Protein AF-A0A7W1JXY7-F1 (afdb_monomer_lite)

Foldseek 3Di:
DLLVQCVVPLALQSSCVVVVVVVDNDHSVNSVVVQVPDPVHDNPPPPCLVWDWDPDQQAADDPVVLVVLVVVLVVCVVVPDDPVRSVVSSVLSNLSRFDKTKTFSDPDCLCPPSQLVSLLSNLCSVVLVCVLPPPPDPDVLNSSCRSCVSVPWDKAAADPPDLAARIWTQDPNDTFGEHEEEADPVDADPWKDKFPFQHFDDFPCQALVSVLVLLVRSLVSLVRGPWYKYWYWDWAADPVGRVAIWIKIWIWTAPSVVVSVQSNPDDRVQQHVLPPDVVSVVVDQKTKGFRADPVRHGQWIWIQGNVVGGIIIIGHGRVNIRTRMMMIGHHDDPVNVVVSNVVVVVVPPPDPVVPPPDDDDDDPHDDDPDD

pLDDT: mean 76.35, std 17.36, range [25.92, 96.75]

Sequence (371 aa):
MAVHLYRASHSPDYVAEQLSLRSFEVSADQITRYLEQRSDVLIRPAPEVKPYAHADIAPNLTDQRLQRIDQECDAKRSDGDSAEEIADWRTDELTRYSRTEHLCYRDEPLFNSRETVAALIRRIKKWHRSVGRPVAGEGFEDLLAGTWRDIGIKVLLAPRNYDGADAHVELQNQWVAMSIKTEARTNPSEKTIQLSSLAPHHRELNGPWDCVIATQEAVVHLARYERMIYLRSTEERFPEDPEVVAHRYSLLELPKTNMMKRMSCLRLEDFAPYFEDEQEAARRNSFTVPVIDEHGHRLFNLTVTRRPQRVSITAIDIRYCDLISSIWTEPIDEAERARREDVMNGEYSTAALARLDLGEDGFTRYKKPTA

Radius of gyration: 24.5 Å; chains: 1; bounding box: 60×63×70 Å

Secondary structure (DSSP, 8-state):
-HHHHHHHH--HHHHHHHHHTTT----HHHHHHHHHT-TT----------PBPPTT-SPPP-HHHHHHHHHHHHHHHHHT--HHHHHHHHHHHHHHTS-EEEEE-S--HHHHSHHHHHHHHHHHHHHHHHTTS-STT--HHHHHHHHHHHTT--EEEPPTT-SS-SEEEEETTEEEEEEEEE--TTS--SSEEEEEEEEE------SHHHHHHHHHHHHHHHHT-SEEEEEEEEEEE-SS-TTSEEEEEEEEE--HHHHHHHHHT--HHHHGGGGSSHHHHHH-SEEEEEEE-TTS-EEEEEEEETTTTEEEEEEEEGGGSEEEEEEEEPPPPHHHHHHHHHHHHHHTTTTGGG-----S-S---------

Structure (mmCIF, N/CA/C/O backbone):
data_AF-A0A7W1JXY7-F1
#
_entry.id   AF-A0A7W1JXY7-F1
#
loop_
_atom_site.group_PDB
_atom_site.id
_atom_site.type_symbol
_atom_site.label_atom_id
_atom_site.label_alt_id
_atom_site.label_comp_id
_atom_site.label_asym_id
_atom_site.label_entity_id
_atom_site.label_seq_id
_atom_site.pdbx_PDB_ins_code
_atom_site.Cartn_x
_atom_site.Cartn_y
_atom_site.Cartn_z
_atom_site.occupancy
_atom_site.B_iso_or_equiv
_atom_site.auth_seq_id
_atom_site.auth_comp_id
_atom_site.auth_asym_id
_atom_site.auth_atom_id
_atom_site.pdbx_PDB_model_num
ATOM 1 N N . MET A 1 1 ? 4.877 -19.715 29.386 1.00 81.00 1 MET A N 1
ATOM 2 C CA . MET A 1 1 ? 4.723 -18.314 28.934 1.00 81.00 1 MET A CA 1
ATOM 3 C C . MET A 1 1 ? 5.025 -18.176 27.445 1.00 81.00 1 MET A C 1
ATOM 5 O O . MET A 1 1 ? 4.081 -17.945 26.709 1.00 81.00 1 MET A O 1
ATOM 9 N N . ALA A 1 2 ? 6.259 -18.431 26.986 1.00 80.88 2 ALA A N 1
ATOM 10 C CA . ALA A 1 2 ? 6.632 -18.361 25.563 1.00 80.88 2 ALA A CA 1
ATOM 11 C C . ALA A 1 2 ? 5.700 -19.161 24.626 1.00 80.88 2 ALA A C 1
ATOM 13 O O . ALA A 1 2 ? 5.200 -18.616 23.654 1.00 80.88 2 ALA A O 1
ATOM 14 N N . VAL A 1 3 ? 5.365 -20.410 24.980 1.00 81.00 3 VAL A N 1
ATOM 15 C CA . VAL A 1 3 ? 4.405 -21.251 24.227 1.00 81.00 3 VAL A CA 1
ATOM 16 C C . VAL A 1 3 ? 3.026 -20.607 24.084 1.00 81.00 3 VAL A C 1
ATOM 18 O O . VAL A 1 3 ? 2.408 -20.682 23.029 1.00 81.00 3 VAL A O 1
ATOM 21 N N . HIS A 1 4 ? 2.523 -20.001 25.158 1.00 78.06 4 HIS A N 1
ATOM 22 C CA . HIS A 1 4 ? 1.195 -19.397 25.169 1.00 78.06 4 HIS A CA 1
ATOM 23 C C . HIS A 1 4 ? 1.164 -18.138 24.297 1.00 78.06 4 HIS A C 1
ATOM 25 O O . HIS A 1 4 ? 0.268 -17.998 23.473 1.00 78.06 4 HIS A O 1
ATOM 31 N N . LEU A 1 5 ? 2.190 -17.289 24.423 1.00 71.50 5 LEU A N 1
ATOM 32 C CA . LEU A 1 5 ? 2.375 -16.108 23.580 1.00 71.50 5 LEU A CA 1
ATOM 33 C C . LEU A 1 5 ? 2.516 -16.500 22.103 1.00 71.50 5 LEU A C 1
ATOM 35 O O . LEU A 1 5 ? 1.861 -15.914 21.250 1.00 71.50 5 LEU A O 1
ATOM 39 N N . TYR A 1 6 ? 3.290 -17.548 21.812 1.00 77.38 6 TYR A N 1
ATOM 40 C CA . TYR A 1 6 ? 3.496 -18.029 20.449 1.00 77.38 6 TYR A CA 1
ATOM 41 C C . TYR A 1 6 ? 2.226 -18.626 19.832 1.00 77.38 6 TYR A C 1
ATOM 43 O O . TYR A 1 6 ? 1.931 -18.357 18.676 1.00 77.38 6 TYR A O 1
ATOM 51 N N . ARG A 1 7 ? 1.427 -19.398 20.583 1.00 68.12 7 ARG A N 1
ATOM 52 C CA . ARG A 1 7 ? 0.146 -19.932 20.078 1.00 68.12 7 ARG A CA 1
ATOM 53 C C . ARG A 1 7 ? -0.860 -18.832 19.719 1.00 68.12 7 ARG A C 1
ATOM 55 O O . ARG A 1 7 ? -1.748 -19.083 18.912 1.00 68.12 7 ARG A O 1
ATOM 62 N N . ALA A 1 8 ? -0.736 -17.649 20.319 1.00 58.69 8 ALA A N 1
ATOM 63 C CA . ALA A 1 8 ? -1.581 -16.504 20.010 1.00 58.69 8 ALA A CA 1
ATOM 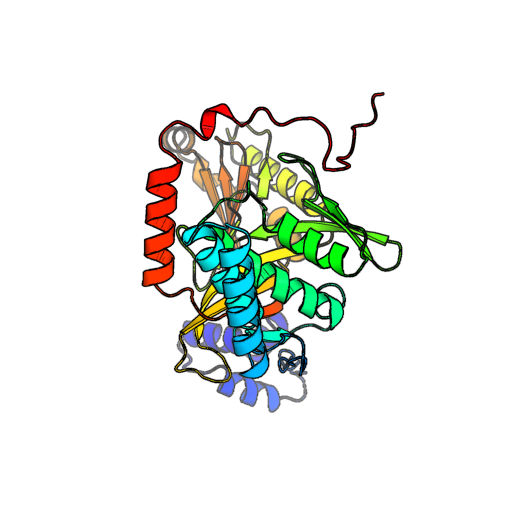64 C C . ALA A 1 8 ? -1.034 -15.682 18.830 1.00 58.69 8 ALA A C 1
ATOM 66 O O . ALA A 1 8 ? -1.776 -15.390 17.894 1.00 58.69 8 ALA A O 1
ATOM 67 N N . SER A 1 9 ? 0.263 -15.356 18.830 1.00 62.53 9 SER A N 1
ATOM 68 C CA . SER A 1 9 ? 0.865 -14.448 17.841 1.00 62.53 9 SER A CA 1
ATOM 69 C C . SER A 1 9 ? 1.452 -15.132 16.608 1.00 62.53 9 SER A C 1
ATOM 71 O O . SER A 1 9 ? 1.619 -14.491 15.578 1.00 62.53 9 SER A O 1
ATOM 73 N N . HIS A 1 10 ? 1.804 -16.414 16.713 1.00 65.94 10 HIS A N 1
ATOM 74 C CA . HIS A 1 10 ? 2.563 -17.176 15.717 1.00 65.94 10 HIS A CA 1
ATOM 75 C C . HIS A 1 10 ? 3.910 -16.532 15.317 1.00 65.94 10 HIS A C 1
ATOM 77 O O . HIS A 1 10 ? 4.449 -16.841 14.259 1.00 65.94 10 HIS A O 1
ATOM 83 N N . SER A 1 11 ? 4.481 -15.663 16.162 1.00 70.81 11 SER A N 1
ATOM 84 C CA . SER A 1 11 ? 5.708 -14.904 15.872 1.00 70.81 11 SER A CA 1
ATOM 85 C C . SER A 1 11 ? 6.734 -15.036 17.007 1.00 70.81 11 SER A C 1
ATOM 87 O O . SER A 1 11 ? 6.463 -14.572 18.121 1.00 70.81 11 SER A O 1
ATOM 89 N N . PRO A 1 12 ? 7.914 -15.643 16.761 1.00 80.12 12 PRO A N 1
ATOM 90 C CA . PRO A 1 12 ? 8.997 -15.717 17.743 1.00 80.12 12 PRO A CA 1
ATOM 91 C C . PRO A 1 12 ? 9.552 -14.343 18.135 1.00 80.12 12 PRO A C 1
ATOM 93 O O . PRO A 1 12 ? 9.851 -14.142 19.310 1.00 80.12 12 PRO A O 1
ATOM 96 N N . ASP A 1 13 ? 9.618 -13.388 17.198 1.00 76.00 13 ASP A N 1
ATOM 97 C CA . ASP A 1 13 ? 10.039 -12.003 17.463 1.00 76.00 13 ASP A CA 1
ATOM 98 C C . ASP A 1 13 ? 9.132 -11.324 18.476 1.00 76.00 13 ASP A C 1
ATOM 100 O O . ASP A 1 13 ? 9.593 -10.756 19.463 1.00 76.00 13 ASP A O 1
ATOM 104 N N . TYR A 1 14 ? 7.823 -11.453 18.272 1.00 74.19 14 TYR A N 1
ATOM 105 C CA . TYR A 1 14 ? 6.842 -10.934 19.208 1.00 74.19 14 TYR A CA 1
ATOM 106 C C . TYR A 1 14 ? 6.998 -11.582 20.587 1.00 74.19 14 TYR A C 1
ATOM 108 O O . TYR A 1 14 ? 6.952 -10.899 21.607 1.00 74.19 14 TYR A O 1
ATOM 116 N N . VAL A 1 15 ? 7.208 -12.900 20.652 1.00 81.88 15 VAL A N 1
ATOM 117 C CA . VAL A 1 15 ? 7.409 -13.578 21.939 1.00 81.88 15 VAL A CA 1
ATOM 118 C C . VAL A 1 15 ? 8.694 -13.109 22.623 1.00 81.88 15 VAL A C 1
ATOM 120 O O . VAL A 1 15 ? 8.676 -12.901 23.835 1.00 81.88 15 VAL A O 1
ATOM 123 N N . ALA A 1 16 ? 9.781 -12.913 21.878 1.00 85.25 16 ALA A N 1
ATOM 124 C CA . ALA A 1 16 ? 11.031 -12.374 22.403 1.00 85.25 16 ALA A CA 1
ATOM 125 C C . ALA A 1 16 ? 10.837 -10.957 22.962 1.00 85.25 16 ALA A C 1
ATOM 127 O O . ALA A 1 16 ? 11.182 -10.704 24.115 1.00 85.25 16 ALA A O 1
ATOM 128 N N . GLU A 1 17 ? 10.173 -10.080 22.204 1.00 80.44 17 GLU A N 1
ATOM 129 C CA . GLU A 1 17 ? 9.808 -8.720 22.619 1.00 80.44 17 GLU A CA 1
ATOM 130 C C . GLU A 1 17 ? 8.975 -8.737 23.916 1.00 80.44 17 GLU A C 1
ATOM 132 O O . GLU A 1 17 ? 9.300 -8.047 24.884 1.00 80.44 17 GLU A O 1
ATOM 137 N N . GLN A 1 18 ? 7.963 -9.609 24.001 1.00 79.56 18 GLN A N 1
ATOM 138 C CA . GLN A 1 18 ? 7.114 -9.751 25.191 1.00 79.56 18 GLN A CA 1
ATOM 139 C C . GLN A 1 18 ? 7.844 -10.270 26.429 1.00 79.56 18 GLN A C 1
ATOM 141 O O . GLN A 1 18 ? 7.486 -9.934 27.562 1.00 79.56 18 GLN A O 1
ATOM 146 N N . LEU A 1 19 ? 8.852 -11.111 26.236 1.00 87.12 19 LEU A N 1
ATOM 147 C CA . LEU A 1 19 ? 9.664 -11.632 27.325 1.00 87.12 19 LEU A CA 1
ATOM 148 C C . LEU A 1 19 ? 10.711 -10.601 27.767 1.00 87.12 19 LEU A C 1
ATOM 150 O O . LEU A 1 19 ? 10.897 -10.419 28.970 1.00 87.12 19 LEU A O 1
ATOM 154 N N . SER A 1 20 ? 11.287 -9.843 26.832 1.00 85.88 20 SER A N 1
ATOM 155 C CA . SER A 1 20 ? 12.189 -8.720 27.129 1.00 85.88 20 SER A CA 1
ATOM 156 C C . SER A 1 20 ? 11.512 -7.613 27.933 1.00 85.88 20 SER A C 1
ATOM 158 O O . SER A 1 20 ? 12.090 -7.129 28.905 1.00 85.88 20 SER A O 1
ATOM 160 N N . LEU A 1 21 ? 10.244 -7.294 27.644 1.00 82.19 21 LEU A N 1
ATOM 161 C CA . LEU A 1 21 ? 9.437 -6.371 28.461 1.00 82.19 21 LEU A CA 1
ATOM 162 C C . LEU A 1 21 ? 9.231 -6.847 29.911 1.00 82.19 21 LEU A C 1
ATOM 164 O O . LEU A 1 21 ? 8.853 -6.063 30.778 1.00 82.19 21 LEU A O 1
ATOM 168 N N . ARG A 1 22 ? 9.483 -8.130 30.186 1.00 85.81 22 ARG A N 1
ATOM 169 C CA . ARG A 1 22 ? 9.412 -8.752 31.515 1.00 85.81 22 ARG A CA 1
ATOM 170 C C . ARG A 1 22 ? 10.797 -9.079 32.078 1.00 85.81 22 ARG A C 1
ATOM 172 O O . ARG A 1 22 ? 10.914 -9.965 32.921 1.00 85.81 22 ARG A O 1
ATOM 179 N N . SER A 1 23 ? 11.828 -8.380 31.598 1.00 90.31 23 SER A N 1
ATOM 180 C CA . SER A 1 23 ? 13.228 -8.527 32.015 1.00 90.31 23 SER A CA 1
ATOM 181 C C . SER A 1 23 ? 13.850 -9.895 31.705 1.00 90.31 23 SER A C 1
ATOM 183 O O . SER A 1 23 ? 14.833 -10.279 32.335 1.00 90.31 23 SER A O 1
ATOM 185 N N . PHE A 1 24 ? 13.310 -10.631 30.729 1.00 86.25 24 PHE A N 1
ATOM 186 C CA . PHE A 1 24 ? 13.981 -11.803 30.169 1.00 86.25 24 PHE A CA 1
ATOM 187 C C . PHE A 1 24 ? 14.777 -11.391 28.928 1.00 86.25 24 PHE A C 1
ATOM 189 O O . PHE A 1 24 ? 14.192 -11.057 27.901 1.00 86.25 24 PHE A O 1
ATOM 196 N N . GLU A 1 25 ? 16.104 -11.457 28.996 1.00 88.38 25 GLU A N 1
ATOM 197 C CA . GLU A 1 25 ? 16.966 -11.275 27.823 1.00 88.38 25 GLU A CA 1
ATOM 198 C C . GLU A 1 25 ? 16.917 -12.527 26.945 1.00 88.38 25 GLU A C 1
ATOM 200 O O . GLU A 1 25 ? 17.661 -13.489 27.144 1.00 88.38 25 GLU A O 1
ATOM 205 N N . VAL A 1 26 ? 15.979 -12.536 26.001 1.00 87.12 26 VAL A N 1
ATOM 206 C CA . VAL A 1 26 ? 15.784 -13.637 25.059 1.00 87.12 26 VAL A CA 1
ATOM 207 C C . VAL A 1 26 ? 15.575 -13.095 23.652 1.00 87.12 26 VAL A C 1
ATOM 209 O O . VAL A 1 26 ? 14.759 -12.203 23.442 1.00 87.12 26 VAL A O 1
ATOM 212 N N . SER A 1 27 ? 16.310 -13.631 22.682 1.00 87.19 27 SER A N 1
ATOM 213 C CA . SER A 1 27 ? 16.156 -13.303 21.263 1.00 87.19 27 SER A CA 1
ATOM 214 C C . SER A 1 27 ? 15.085 -14.164 20.590 1.00 87.19 27 SER A C 1
ATOM 216 O O . SER A 1 27 ? 14.733 -15.239 21.084 1.00 87.19 27 SER A O 1
ATOM 218 N N . ALA A 1 28 ? 14.600 -13.728 19.424 1.00 73.81 28 ALA A N 1
ATOM 219 C CA . ALA A 1 28 ? 13.675 -14.506 18.598 1.00 73.81 28 ALA A CA 1
ATOM 220 C C . ALA A 1 28 ? 14.222 -15.914 18.301 1.00 73.81 28 ALA A C 1
ATOM 222 O O . ALA A 1 28 ? 13.508 -16.896 18.480 1.00 73.81 28 ALA A O 1
ATOM 223 N N . ASP A 1 29 ? 15.517 -16.028 17.987 1.00 77.56 29 ASP A N 1
ATOM 224 C CA . ASP A 1 29 ? 16.209 -17.307 1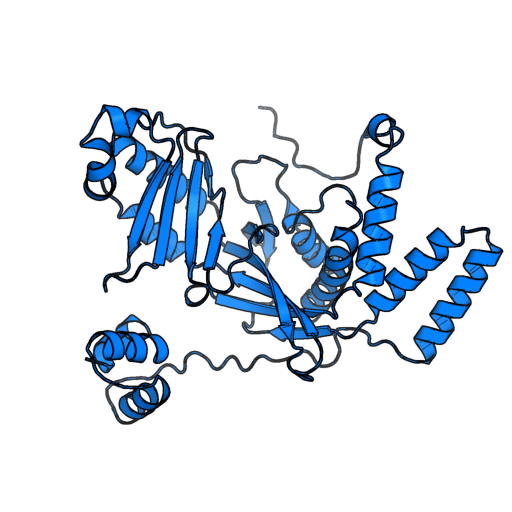7.786 1.00 77.56 29 ASP A CA 1
ATOM 225 C C . ASP A 1 29 ? 16.158 -18.219 19.015 1.00 77.56 29 ASP A C 1
ATOM 227 O O . ASP A 1 29 ? 15.954 -19.428 18.895 1.00 77.56 29 ASP A O 1
ATOM 231 N N . GLN A 1 30 ? 16.354 -17.661 20.213 1.00 87.56 30 GLN A N 1
ATOM 232 C CA . GLN A 1 30 ? 16.283 -18.433 21.454 1.00 87.56 30 GLN A CA 1
ATOM 233 C C . GLN A 1 30 ? 14.858 -18.926 21.719 1.00 87.56 30 GLN A C 1
ATOM 235 O O . GLN A 1 30 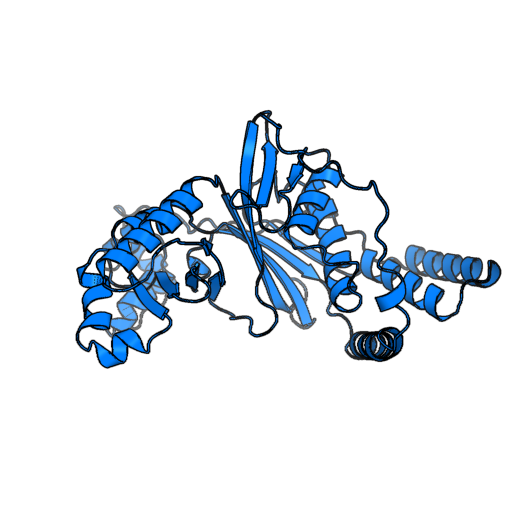? 14.680 -20.046 22.201 1.00 87.56 30 GLN A O 1
ATOM 240 N N . ILE A 1 31 ? 13.845 -18.134 21.358 1.00 88.12 31 ILE A N 1
ATOM 241 C CA . ILE A 1 31 ? 12.445 -18.549 21.434 1.00 88.12 31 ILE A CA 1
ATOM 242 C C . ILE A 1 31 ? 12.123 -19.631 20.413 1.00 88.12 31 ILE A C 1
ATOM 244 O O . ILE A 1 31 ? 11.514 -20.630 20.789 1.00 88.12 31 ILE A O 1
ATOM 248 N N . THR A 1 32 ? 12.557 -19.480 19.165 1.00 76.62 32 THR A N 1
ATOM 249 C CA . THR A 1 32 ? 12.382 -20.495 18.122 1.00 76.62 32 THR A CA 1
ATOM 250 C C . THR A 1 32 ? 12.964 -21.830 18.580 1.00 76.62 32 THR A C 1
ATOM 252 O O . THR A 1 32 ? 12.218 -22.799 18.697 1.00 76.62 32 THR A O 1
ATOM 255 N N . ARG A 1 33 ? 14.237 -21.862 19.004 1.00 81.69 33 ARG A N 1
ATOM 256 C CA . ARG A 1 33 ? 14.879 -23.088 19.520 1.00 81.69 33 ARG A CA 1
ATOM 257 C C . ARG A 1 33 ? 14.148 -23.679 20.728 1.00 81.69 33 ARG A C 1
ATOM 259 O O . ARG A 1 33 ? 14.026 -24.895 20.842 1.00 81.69 33 ARG A O 1
ATOM 266 N N . TYR A 1 34 ? 13.662 -22.836 21.642 1.00 88.25 34 TYR A N 1
ATOM 267 C CA . TYR A 1 34 ? 12.895 -23.286 22.808 1.00 88.25 34 TYR A CA 1
ATOM 268 C C . TYR A 1 34 ? 11.560 -23.936 22.413 1.00 88.25 34 TYR A C 1
ATOM 270 O O . TYR A 1 34 ? 11.158 -24.944 22.995 1.00 88.25 34 TYR A O 1
ATOM 278 N N . LEU A 1 35 ? 10.861 -23.363 21.435 1.00 82.88 35 LEU A N 1
ATOM 279 C CA . LEU A 1 35 ? 9.592 -23.886 20.943 1.00 82.88 35 LEU A CA 1
ATOM 280 C C . LEU A 1 35 ? 9.794 -25.171 20.116 1.00 82.88 35 LEU A C 1
ATOM 282 O O . LEU A 1 35 ? 8.949 -26.057 20.191 1.00 82.88 35 LEU A O 1
ATOM 286 N N . GLU A 1 36 ? 10.913 -25.309 19.389 1.00 77.56 36 GLU A N 1
ATOM 287 C CA . GLU A 1 36 ? 11.230 -26.479 18.545 1.00 77.56 36 GLU A CA 1
ATOM 288 C C . GLU A 1 36 ? 11.443 -27.741 19.384 1.00 77.56 36 GLU A C 1
ATOM 290 O O . GLU A 1 36 ? 11.151 -28.854 18.954 1.00 77.56 36 GLU A O 1
ATOM 295 N N . GLN A 1 37 ? 11.913 -27.568 20.619 1.00 84.19 37 GLN A N 1
ATOM 296 C CA . GLN A 1 37 ? 12.132 -28.652 21.575 1.00 84.19 37 GLN A CA 1
ATOM 297 C C . GLN A 1 37 ? 10.831 -29.175 22.209 1.00 84.19 37 GLN A C 1
ATOM 299 O O . GLN A 1 37 ? 10.874 -30.109 23.015 1.00 84.19 37 GLN A O 1
ATOM 304 N N . ARG A 1 38 ? 9.668 -28.592 21.889 1.00 80.06 38 ARG A N 1
ATOM 305 C CA . ARG A 1 38 ? 8.383 -28.963 22.490 1.00 80.06 38 ARG A CA 1
ATOM 306 C C . ARG A 1 38 ? 7.489 -29.752 21.544 1.00 80.06 38 ARG A C 1
ATOM 308 O O . ARG A 1 38 ? 7.047 -29.258 20.517 1.00 80.06 38 ARG A O 1
ATOM 315 N N . SER A 1 39 ? 7.107 -30.951 21.975 1.00 67.75 39 SER A N 1
ATOM 316 C CA . SER A 1 39 ? 6.237 -31.858 21.214 1.00 67.75 39 SER A CA 1
ATOM 317 C C . SER A 1 39 ? 4.773 -31.415 21.108 1.00 67.75 39 SER A C 1
ATOM 319 O O . SER A 1 39 ? 4.045 -31.914 20.257 1.00 67.75 39 SER A O 1
ATOM 321 N N . ASP A 1 40 ? 4.315 -30.493 21.957 1.00 65.94 40 ASP A N 1
ATOM 322 C CA . ASP A 1 40 ? 2.933 -30.000 21.985 1.00 65.94 40 ASP A CA 1
ATOM 323 C C . ASP A 1 40 ? 2.753 -28.654 21.263 1.00 65.94 40 ASP A C 1
ATOM 325 O O . ASP A 1 40 ? 1.663 -28.076 21.280 1.00 65.94 40 ASP A O 1
ATOM 329 N N . VAL A 1 41 ? 3.808 -28.113 20.657 1.00 58.94 41 VAL A N 1
ATOM 330 C CA . VAL A 1 41 ? 3.754 -26.864 19.900 1.00 58.94 41 VAL A CA 1
ATOM 331 C C . VAL A 1 41 ? 4.119 -27.171 18.465 1.00 58.94 41 VAL A C 1
ATOM 333 O O . VAL A 1 41 ? 5.271 -27.436 18.150 1.00 58.94 41 VAL A O 1
ATOM 336 N N . LEU A 1 42 ? 3.131 -27.098 17.575 1.00 57.38 42 LEU A N 1
ATOM 337 C CA . LEU A 1 42 ? 3.430 -27.035 16.156 1.00 57.38 42 LEU A CA 1
ATOM 338 C C . LEU A 1 42 ? 3.954 -25.623 15.887 1.00 57.38 42 LEU A C 1
ATOM 340 O O . LEU A 1 42 ? 3.161 -24.682 15.795 1.00 57.38 42 LEU A O 1
ATOM 344 N N . ILE A 1 43 ? 5.277 -25.461 15.810 1.00 51.41 43 ILE A N 1
ATOM 345 C CA . ILE A 1 43 ? 5.830 -24.255 15.205 1.00 51.41 43 ILE A CA 1
ATOM 346 C C . ILE A 1 43 ? 5.349 -24.274 13.771 1.00 51.41 43 ILE A C 1
ATOM 348 O O . ILE A 1 43 ? 5.772 -25.101 12.965 1.00 51.41 43 ILE A O 1
ATOM 352 N N . ARG A 1 44 ? 4.419 -23.374 13.466 1.00 46.44 44 ARG A N 1
ATOM 353 C CA . ARG A 1 44 ? 4.240 -22.984 12.083 1.00 46.44 44 ARG A CA 1
ATOM 354 C C . ARG A 1 44 ? 5.498 -22.184 11.805 1.00 46.44 44 ARG A C 1
ATOM 356 O O . ARG A 1 44 ? 5.644 -21.140 12.449 1.00 46.44 44 ARG A O 1
ATOM 363 N N . PRO A 1 45 ? 6.435 -22.645 10.957 1.00 43.00 45 PRO A N 1
ATOM 364 C CA . PRO A 1 45 ? 7.409 -21.699 10.447 1.00 43.00 45 PRO A CA 1
ATOM 365 C C . PRO A 1 45 ? 6.577 -20.489 10.021 1.00 43.00 45 PRO A C 1
ATOM 367 O O . PRO A 1 45 ? 5.574 -20.674 9.318 1.00 43.00 45 PRO A O 1
ATOM 370 N N . ALA A 1 46 ? 6.895 -19.291 10.543 1.00 43.41 46 ALA A N 1
ATOM 371 C CA . ALA A 1 46 ? 6.495 -18.075 9.841 1.00 43.41 46 ALA A CA 1
ATOM 372 C C . ALA A 1 46 ? 6.873 -18.409 8.411 1.00 43.41 46 ALA A C 1
ATOM 374 O O . ALA A 1 46 ? 8.041 -18.784 8.252 1.00 43.41 46 ALA A O 1
ATOM 375 N N . PRO A 1 47 ? 5.897 -18.557 7.490 1.00 38.25 47 PRO A N 1
ATOM 376 C CA . PRO A 1 47 ? 6.162 -19.254 6.253 1.00 38.25 47 PRO A CA 1
ATOM 377 C C . PRO A 1 47 ? 7.421 -18.603 5.726 1.00 38.25 47 PRO A C 1
ATOM 379 O O . PRO A 1 47 ? 7.444 -17.382 5.556 1.00 38.25 47 PRO A O 1
ATOM 382 N N . GLU A 1 48 ? 8.504 -19.384 5.631 1.00 40.53 48 GLU A N 1
ATOM 383 C CA . GLU A 1 48 ? 9.672 -18.957 4.892 1.00 40.53 48 GLU A CA 1
ATOM 384 C C . GLU A 1 48 ? 9.119 -18.917 3.480 1.00 40.53 48 GLU A C 1
ATOM 386 O O . GLU A 1 48 ? 9.264 -19.856 2.697 1.00 40.53 48 GLU A O 1
ATOM 391 N N . VAL A 1 49 ? 8.395 -17.849 3.154 1.00 46.09 49 VAL A N 1
ATOM 392 C CA . VAL A 1 49 ? 8.236 -17.479 1.781 1.00 46.09 49 VAL A CA 1
ATOM 393 C C . VAL A 1 49 ? 9.594 -16.922 1.469 1.00 46.09 49 VAL A C 1
ATOM 395 O O . VAL A 1 49 ? 9.846 -15.727 1.596 1.00 46.09 49 VAL A O 1
ATOM 398 N N . LYS A 1 50 ? 10.512 -17.852 1.190 1.00 50.09 50 LYS A N 1
ATOM 399 C CA . LYS A 1 50 ? 11.755 -17.530 0.531 1.00 50.09 50 LYS A CA 1
ATOM 400 C C . LYS A 1 50 ? 11.294 -16.786 -0.699 1.00 50.09 50 LYS A C 1
ATOM 402 O O . LYS A 1 50 ? 10.586 -17.392 -1.515 1.00 50.09 50 LYS A O 1
ATOM 407 N N . PRO A 1 51 ? 11.559 -15.477 -0.763 1.00 58.97 51 PRO A N 1
ATOM 408 C CA . PRO A 1 51 ? 11.096 -14.733 -1.893 1.00 58.97 51 PRO A CA 1
ATOM 409 C C . PRO A 1 51 ? 11.685 -15.400 -3.123 1.00 58.97 51 PRO A C 1
ATOM 411 O O . PRO A 1 51 ? 12.879 -15.698 -3.158 1.00 58.97 51 PRO A O 1
ATOM 414 N N . TYR A 1 52 ? 10.840 -15.704 -4.094 1.00 62.03 52 TYR A N 1
ATOM 415 C CA . TYR A 1 52 ? 11.329 -16.184 -5.370 1.00 62.03 52 TYR A CA 1
ATOM 416 C C . TYR A 1 52 ? 11.298 -15.018 -6.347 1.00 62.03 52 TYR A C 1
ATOM 418 O O . TYR A 1 52 ? 10.322 -14.264 -6.438 1.00 62.03 52 TYR A O 1
ATOM 426 N N . ALA A 1 53 ? 12.413 -14.856 -7.047 1.00 63.41 53 ALA A N 1
ATOM 427 C CA . ALA A 1 53 ? 12.508 -13.971 -8.184 1.00 63.41 53 ALA A CA 1
ATOM 428 C C . ALA A 1 53 ? 12.083 -14.747 -9.430 1.00 63.41 53 ALA A C 1
ATOM 430 O O . ALA A 1 53 ? 12.409 -15.925 -9.602 1.00 63.41 53 ALA A O 1
ATOM 431 N N . HIS A 1 54 ? 11.372 -14.083 -10.328 1.00 62.47 54 HIS A N 1
ATOM 432 C CA . HIS A 1 54 ? 11.216 -14.609 -11.675 1.00 62.47 54 HIS A CA 1
ATOM 433 C C . HIS A 1 54 ? 12.470 -14.244 -12.466 1.00 62.47 54 HIS A C 1
ATOM 435 O O . HIS A 1 54 ? 12.747 -13.060 -12.643 1.00 62.47 54 HIS A O 1
ATOM 441 N N . ALA A 1 55 ? 13.211 -15.248 -12.936 1.00 49.97 55 ALA A N 1
ATOM 442 C CA . ALA A 1 55 ? 14.587 -15.079 -13.410 1.00 49.97 55 ALA A CA 1
ATOM 443 C C . ALA A 1 55 ? 14.784 -14.107 -14.595 1.00 49.97 55 ALA A C 1
ATOM 445 O O . ALA A 1 55 ? 15.896 -13.654 -14.797 1.00 49.97 55 ALA A O 1
ATOM 446 N N . ASP A 1 56 ? 13.744 -13.735 -15.346 1.00 53.66 56 ASP A N 1
ATOM 447 C CA . ASP A 1 56 ? 13.890 -12.951 -16.584 1.00 53.66 56 ASP A CA 1
ATOM 448 C C . ASP A 1 56 ? 12.637 -12.113 -16.891 1.00 53.66 56 ASP A C 1
ATOM 450 O O . ASP A 1 56 ? 11.983 -12.295 -17.925 1.00 53.66 56 ASP A O 1
ATOM 454 N N . ILE A 1 57 ? 12.216 -11.244 -15.970 1.00 59.38 57 ILE A N 1
ATOM 455 C CA . ILE A 1 57 ? 11.028 -10.401 -16.202 1.00 59.38 57 ILE A CA 1
ATOM 456 C C . ILE A 1 57 ? 11.371 -8.973 -16.634 1.00 59.38 57 ILE A C 1
ATOM 458 O O . ILE A 1 57 ? 10.674 -8.404 -17.480 1.00 59.38 57 ILE A O 1
ATOM 462 N N . ALA A 1 58 ? 12.429 -8.383 -16.083 1.00 59.78 58 ALA A N 1
ATOM 463 C CA . ALA A 1 58 ? 12.862 -7.050 -16.473 1.00 59.78 58 ALA A CA 1
ATOM 464 C C . ALA A 1 58 ? 13.912 -7.163 -17.589 1.00 59.78 58 ALA A C 1
ATOM 466 O O . ALA A 1 58 ? 14.907 -7.864 -17.410 1.00 59.78 58 ALA A O 1
ATOM 467 N N . PRO A 1 59 ? 13.730 -6.501 -18.745 1.00 63.28 59 PRO A N 1
ATOM 468 C CA . PRO A 1 59 ? 14.794 -6.442 -19.732 1.00 63.28 59 PRO A CA 1
ATOM 469 C C . PRO A 1 59 ? 15.947 -5.615 -19.148 1.00 63.28 59 PRO A C 1
ATOM 471 O O . PRO A 1 59 ? 15.741 -4.464 -18.773 1.00 63.28 59 PRO A O 1
ATOM 474 N N . ASN A 1 60 ? 17.143 -6.194 -19.069 1.00 65.44 60 ASN A N 1
ATOM 475 C CA . ASN A 1 60 ? 18.346 -5.473 -18.650 1.00 65.44 60 ASN A CA 1
ATOM 476 C C . ASN A 1 60 ? 18.936 -4.680 -19.821 1.00 65.44 60 ASN A C 1
ATOM 478 O O . ASN A 1 60 ? 18.806 -5.071 -20.987 1.00 65.44 60 ASN A O 1
ATOM 482 N N . LEU A 1 61 ? 19.601 -3.567 -19.515 1.00 68.94 61 LEU A N 1
ATOM 483 C CA . LEU A 1 61 ? 20.316 -2.776 -20.509 1.00 68.94 61 LEU A CA 1
ATOM 484 C C . LEU A 1 61 ? 21.541 -3.559 -20.984 1.00 68.94 61 LEU A C 1
ATOM 486 O O . LEU A 1 61 ? 22.442 -3.857 -20.207 1.00 68.94 61 LEU A O 1
ATOM 490 N N . THR A 1 62 ? 21.563 -3.895 -22.270 1.00 78.75 62 THR A N 1
ATOM 491 C CA . THR A 1 62 ? 22.716 -4.510 -22.935 1.00 78.75 62 THR A CA 1
ATOM 492 C C . THR A 1 62 ? 23.435 -3.475 -23.790 1.00 78.75 62 THR A C 1
ATOM 494 O O . THR A 1 62 ? 22.810 -2.517 -24.254 1.00 78.75 62 THR A O 1
ATOM 497 N N . ASP A 1 63 ? 24.715 -3.703 -24.090 1.00 81.38 63 ASP A N 1
ATOM 498 C CA . ASP A 1 63 ? 25.486 -2.836 -24.995 1.00 81.38 63 ASP A CA 1
ATOM 499 C C . ASP A 1 63 ? 24.802 -2.677 -26.361 1.00 81.38 63 ASP A C 1
ATOM 501 O O . ASP A 1 63 ? 24.746 -1.584 -26.920 1.00 81.38 63 ASP A O 1
ATOM 505 N N . GLN A 1 64 ? 24.202 -3.756 -26.879 1.00 85.38 64 GLN A N 1
ATOM 506 C CA . GLN A 1 64 ? 23.437 -3.723 -28.129 1.00 85.38 64 GLN A CA 1
ATOM 507 C C . GLN A 1 64 ? 22.198 -2.826 -28.029 1.00 85.38 64 GLN A C 1
ATOM 509 O O . GLN A 1 64 ? 21.883 -2.098 -28.974 1.00 85.38 64 GLN A O 1
ATOM 514 N N . ARG A 1 65 ? 21.472 -2.855 -26.901 1.00 87.00 65 ARG A N 1
ATOM 515 C CA . ARG A 1 65 ? 20.312 -1.973 -26.722 1.00 87.00 65 ARG A CA 1
ATOM 516 C C . ARG A 1 65 ? 20.747 -0.525 -26.536 1.00 87.00 65 ARG A C 1
ATOM 518 O O . ARG A 1 65 ? 20.091 0.343 -27.101 1.00 87.00 65 ARG A O 1
ATOM 525 N N . LEU A 1 66 ? 21.843 -0.274 -25.821 1.00 83.94 66 LEU A N 1
ATOM 526 C CA . LEU A 1 66 ? 22.404 1.066 -25.660 1.00 83.94 66 LEU A CA 1
ATOM 527 C C . LEU A 1 66 ? 22.778 1.680 -27.018 1.00 83.94 66 LEU A C 1
ATOM 529 O O . LEU A 1 66 ? 22.318 2.772 -27.335 1.00 83.94 66 LEU A O 1
ATOM 533 N N . GLN A 1 67 ? 23.486 0.930 -27.869 1.00 86.44 67 GLN A N 1
ATOM 534 C CA . GLN A 1 67 ? 23.808 1.360 -29.237 1.00 86.44 67 GLN A CA 1
ATOM 535 C C . GLN A 1 67 ? 22.554 1.691 -30.052 1.00 86.44 67 GLN A C 1
ATOM 537 O O . GLN A 1 67 ? 22.522 2.675 -30.787 1.00 86.44 67 GLN A O 1
ATOM 542 N N . ARG A 1 68 ? 21.500 0.881 -29.917 1.00 89.94 68 ARG A N 1
ATOM 543 C CA . ARG A 1 68 ? 20.233 1.119 -30.613 1.00 89.94 68 ARG A CA 1
ATOM 544 C C . ARG A 1 68 ? 19.493 2.352 -30.085 1.00 89.94 68 ARG A C 1
ATOM 546 O O . ARG A 1 68 ? 18.899 3.070 -30.879 1.00 89.94 68 ARG A O 1
ATOM 553 N N . ILE A 1 69 ? 19.534 2.607 -28.777 1.00 86.06 69 ILE A N 1
ATOM 554 C CA . ILE A 1 69 ? 18.988 3.833 -28.178 1.00 86.06 69 ILE A CA 1
ATOM 555 C C . ILE A 1 69 ? 19.715 5.058 -28.744 1.00 86.06 69 ILE A C 1
ATOM 557 O O . ILE A 1 69 ? 19.062 6.028 -29.119 1.00 86.06 69 ILE A O 1
ATOM 561 N N . ASP A 1 70 ? 21.042 5.009 -28.864 1.00 89.94 70 ASP A N 1
ATOM 562 C CA . ASP A 1 70 ? 21.818 6.127 -29.409 1.00 89.94 70 ASP A CA 1
ATOM 563 C C . ASP A 1 70 ? 21.506 6.365 -30.905 1.00 89.94 70 ASP A C 1
ATOM 565 O O . ASP A 1 70 ? 21.299 7.505 -31.315 1.00 89.94 70 ASP A O 1
ATOM 569 N N . GLN A 1 71 ? 21.336 5.302 -31.703 1.00 92.75 71 GLN A N 1
ATOM 570 C CA . GLN A 1 71 ? 20.877 5.407 -33.100 1.00 92.75 71 GLN A CA 1
ATOM 571 C C . GLN A 1 71 ? 19.469 6.011 -33.220 1.00 92.75 71 GLN A C 1
ATOM 573 O O . GLN A 1 71 ? 19.216 6.842 -34.092 1.00 92.75 71 GLN A O 1
ATOM 578 N N . GLU A 1 72 ? 18.543 5.600 -32.350 1.00 93.06 72 GLU A N 1
ATOM 579 C CA . GLU A 1 72 ? 17.182 6.145 -32.296 1.00 93.06 72 GLU A CA 1
ATOM 580 C C . GLU A 1 72 ? 17.207 7.640 -31.890 1.00 93.06 72 GLU A C 1
ATOM 582 O O . GLU A 1 72 ? 16.450 8.433 -32.450 1.00 93.06 72 GLU A O 1
ATOM 587 N N . CYS A 1 73 ? 18.134 8.068 -31.020 1.00 90.12 73 CYS A N 1
ATOM 588 C CA . CYS A 1 73 ? 18.351 9.490 -30.709 1.00 90.12 73 CYS A CA 1
ATOM 589 C C . CYS A 1 73 ? 18.843 10.298 -31.921 1.00 90.12 73 CYS A C 1
ATOM 591 O O . CYS A 1 73 ? 18.407 11.432 -32.128 1.00 90.12 73 CYS A O 1
ATOM 593 N N . ASP A 1 74 ? 19.752 9.737 -32.721 1.00 91.50 74 ASP A N 1
ATOM 594 C CA . ASP A 1 74 ? 20.274 10.398 -33.923 1.00 91.50 74 ASP A CA 1
ATOM 595 C C . ASP A 1 74 ? 19.203 10.546 -35.013 1.00 91.50 74 ASP A C 1
ATOM 597 O O . ASP A 1 74 ? 19.130 11.584 -35.681 1.00 91.50 74 ASP A O 1
ATOM 601 N N . ALA A 1 75 ? 18.335 9.540 -35.156 1.00 92.19 75 ALA A N 1
ATOM 602 C CA . ALA A 1 75 ? 17.176 9.604 -36.041 1.00 92.19 75 ALA A CA 1
ATOM 603 C C . ALA A 1 75 ? 16.217 10.725 -35.614 1.00 92.19 75 ALA A C 1
ATOM 605 O O . ALA A 1 75 ? 15.910 11.601 -36.416 1.00 92.19 75 ALA A O 1
ATOM 606 N N . LYS A 1 76 ? 15.853 10.783 -34.327 1.00 91.69 76 LYS A N 1
ATOM 607 C CA . LYS A 1 76 ? 15.001 11.847 -33.772 1.00 91.69 76 LYS A CA 1
ATOM 608 C C . LYS A 1 76 ? 15.570 13.249 -33.979 1.00 91.69 76 LYS A C 1
ATOM 610 O O . LYS A 1 76 ? 14.845 14.168 -34.348 1.00 91.69 76 LYS A O 1
ATOM 615 N N . ARG A 1 77 ? 16.888 13.408 -33.820 1.00 90.94 77 ARG A N 1
ATOM 616 C CA . ARG A 1 77 ? 17.575 14.672 -34.134 1.00 90.94 77 ARG A CA 1
ATOM 617 C C . ARG A 1 77 ? 17.426 15.056 -35.603 1.00 90.94 77 ARG A C 1
ATOM 619 O O . ARG A 1 77 ? 17.286 16.234 -35.916 1.00 90.94 77 ARG A O 1
ATOM 626 N N . SER A 1 78 ? 17.480 14.070 -36.493 1.00 91.06 78 SER A N 1
ATOM 627 C CA . SER A 1 78 ? 17.321 14.272 -37.936 1.00 91.06 78 SER A CA 1
ATOM 628 C C . SER A 1 78 ? 15.876 14.616 -38.316 1.00 91.06 78 SER A C 1
ATOM 630 O O . SER A 1 78 ? 15.668 15.382 -39.254 1.00 91.06 78 SER A O 1
ATOM 632 N N . ASP A 1 79 ? 14.903 14.110 -37.555 1.00 91.44 79 ASP A N 1
ATOM 633 C CA . ASP A 1 79 ? 13.471 14.395 -37.711 1.00 91.44 79 ASP A CA 1
ATOM 634 C C . ASP A 1 79 ? 13.063 15.778 -37.160 1.00 91.44 79 ASP A C 1
ATOM 636 O O . ASP A 1 79 ? 11.955 16.249 -37.417 1.00 91.44 79 ASP A O 1
ATOM 640 N N . GLY A 1 80 ? 13.977 16.464 -36.464 1.00 90.00 80 GLY A N 1
ATOM 641 C CA . GLY A 1 80 ? 13.788 17.825 -35.962 1.00 90.00 80 GLY A CA 1
ATOM 642 C C . GLY A 1 80 ? 13.334 17.922 -34.504 1.00 90.00 80 GLY A C 1
ATOM 643 O O . GLY A 1 80 ? 13.007 19.029 -34.074 1.00 90.00 80 GLY A O 1
ATOM 644 N N . ASP A 1 81 ? 13.341 16.815 -33.749 1.00 87.00 81 ASP A N 1
ATOM 645 C CA . ASP A 1 81 ? 13.077 16.833 -32.305 1.00 87.00 81 ASP A CA 1
ATOM 646 C C . ASP A 1 81 ? 14.101 17.744 -31.601 1.00 87.00 81 ASP A C 1
ATOM 648 O O . ASP A 1 81 ? 15.295 17.782 -31.937 1.00 87.00 81 ASP A O 1
ATOM 652 N N . SER A 1 82 ? 13.645 18.485 -30.593 1.00 85.81 82 SER A N 1
ATOM 653 C CA . SER A 1 82 ? 14.516 19.331 -29.783 1.00 85.81 82 SER A CA 1
ATOM 654 C C . SER A 1 82 ? 15.513 18.493 -28.971 1.00 85.81 82 SER A C 1
ATOM 656 O O . SER A 1 82 ? 15.291 17.324 -28.649 1.00 85.81 82 SER A O 1
ATOM 658 N N . ALA A 1 83 ? 16.639 19.104 -28.592 1.00 76.44 83 ALA A N 1
ATOM 659 C CA . ALA A 1 83 ? 17.639 18.432 -27.761 1.00 76.44 83 ALA A CA 1
ATOM 660 C C . ALA A 1 83 ? 17.066 17.962 -26.409 1.00 76.44 83 ALA A C 1
ATOM 662 O O . ALA A 1 83 ? 17.514 16.946 -25.880 1.00 76.44 83 ALA A O 1
ATOM 663 N N . GLU A 1 84 ? 16.077 18.684 -25.880 1.00 70.75 84 GLU A N 1
ATOM 664 C CA . GLU A 1 84 ? 15.370 18.347 -24.646 1.00 70.75 84 GLU A CA 1
ATOM 665 C C . GLU A 1 84 ? 14.469 17.119 -24.831 1.00 70.75 84 GLU A C 1
ATOM 667 O O . GLU A 1 84 ? 14.601 16.155 -24.081 1.00 70.75 84 GLU A O 1
ATOM 672 N N . GLU A 1 85 ? 13.658 17.074 -25.893 1.00 75.00 85 GLU A N 1
ATOM 673 C CA . GLU A 1 85 ? 12.797 15.920 -26.206 1.00 75.00 85 GLU A CA 1
ATOM 674 C C . GLU A 1 85 ? 13.601 14.630 -26.420 1.00 75.00 85 GLU A C 1
ATOM 676 O O . GLU A 1 85 ? 13.207 13.551 -25.971 1.00 75.00 85 GLU A O 1
ATOM 681 N N . ILE A 1 86 ? 14.760 14.731 -27.075 1.00 76.81 86 ILE A N 1
ATOM 682 C CA . ILE A 1 86 ? 15.659 13.590 -27.280 1.00 76.81 86 ILE A CA 1
ATOM 683 C C . ILE A 1 86 ? 16.279 13.145 -25.951 1.00 76.81 86 ILE A C 1
ATOM 685 O O . ILE A 1 86 ? 16.367 11.942 -25.692 1.00 76.81 86 ILE A O 1
ATOM 689 N N . ALA A 1 87 ? 16.711 14.090 -25.109 1.00 70.94 87 ALA A N 1
ATOM 690 C CA . ALA A 1 87 ? 17.284 13.788 -23.800 1.00 70.94 87 ALA A CA 1
ATOM 691 C C . ALA A 1 87 ? 16.263 13.100 -22.884 1.00 70.94 87 ALA A C 1
ATOM 693 O O . ALA A 1 87 ? 16.594 12.089 -22.258 1.00 70.94 87 ALA A O 1
ATOM 694 N N . ASP A 1 88 ? 15.023 13.585 -22.866 1.00 68.00 88 ASP A N 1
ATOM 695 C CA . ASP A 1 88 ? 13.915 12.984 -22.126 1.00 68.00 88 ASP A CA 1
ATOM 696 C C . ASP A 1 88 ? 13.622 11.566 -22.613 1.00 68.00 88 ASP A C 1
ATOM 698 O O . ASP A 1 88 ? 13.609 10.619 -21.823 1.00 68.00 88 ASP A O 1
ATOM 702 N N . TRP A 1 89 ? 13.464 11.395 -23.929 1.00 81.88 89 TRP A N 1
ATOM 703 C CA . TRP A 1 89 ? 13.176 10.096 -24.531 1.00 81.88 89 TRP A CA 1
ATOM 704 C C . TRP A 1 89 ? 14.279 9.073 -24.245 1.00 81.88 89 TRP A C 1
ATOM 706 O O . TRP A 1 89 ? 14.001 7.942 -23.835 1.00 81.88 89 TRP A O 1
ATOM 716 N N . ARG A 1 90 ? 15.545 9.471 -24.423 1.00 81.19 90 ARG A N 1
ATOM 717 C CA . ARG A 1 90 ? 16.702 8.606 -24.159 1.00 81.19 90 ARG A CA 1
ATOM 718 C C . ARG A 1 90 ? 16.705 8.157 -22.711 1.00 81.19 90 ARG A C 1
ATOM 720 O O . ARG A 1 90 ? 16.949 6.991 -22.408 1.00 81.19 90 ARG A O 1
ATOM 727 N N . THR A 1 91 ? 16.440 9.099 -21.820 1.00 73.38 91 THR A N 1
ATOM 728 C CA . THR A 1 91 ? 16.396 8.857 -20.391 1.00 73.38 91 THR A CA 1
ATOM 729 C C . THR A 1 91 ? 15.288 7.858 -20.067 1.00 73.38 91 THR A C 1
ATOM 731 O O . THR A 1 91 ? 15.576 6.857 -19.405 1.00 73.38 91 THR A O 1
ATOM 734 N N . ASP A 1 92 ? 14.073 8.046 -20.586 1.00 71.56 92 ASP A N 1
ATOM 735 C CA . ASP A 1 92 ? 12.949 7.115 -20.427 1.00 71.56 92 ASP A CA 1
ATOM 736 C C . ASP A 1 92 ? 13.286 5.695 -20.897 1.00 71.56 92 ASP A C 1
ATOM 738 O O . ASP A 1 92 ? 13.063 4.724 -20.158 1.00 71.56 92 ASP A O 1
ATOM 742 N N . GLU A 1 93 ? 13.903 5.564 -22.074 1.00 78.62 93 GLU A N 1
ATOM 743 C CA . GLU A 1 93 ? 14.352 4.270 -22.583 1.00 78.62 93 GLU A CA 1
ATOM 744 C C . GLU A 1 93 ? 15.428 3.648 -21.690 1.00 78.62 93 GLU A C 1
ATOM 746 O O . GLU A 1 93 ? 15.301 2.482 -21.334 1.00 78.62 93 GLU A O 1
ATOM 751 N N . LEU A 1 94 ? 16.428 4.392 -21.214 1.00 75.56 94 LEU A N 1
ATOM 752 C CA . LEU A 1 94 ? 17.426 3.835 -20.292 1.00 75.56 94 LEU A CA 1
ATOM 753 C C . LEU A 1 94 ? 16.804 3.289 -19.001 1.00 75.56 94 LEU A C 1
ATOM 755 O O . LEU A 1 94 ? 17.180 2.208 -18.557 1.00 75.56 94 LEU A O 1
ATOM 759 N N . THR A 1 95 ? 15.799 3.952 -18.423 1.00 69.19 95 THR A N 1
ATOM 760 C CA . THR A 1 95 ? 15.088 3.390 -17.255 1.00 69.19 95 THR A CA 1
ATOM 761 C C . THR A 1 95 ? 14.281 2.165 -17.569 1.00 69.19 95 THR A C 1
ATOM 763 O O . THR A 1 95 ? 14.208 1.251 -16.746 1.00 69.19 95 THR A O 1
ATOM 766 N N . ARG A 1 96 ? 13.674 2.104 -18.752 1.00 69.75 96 ARG A N 1
ATOM 767 C CA . ARG A 1 96 ? 12.965 0.900 -19.171 1.00 69.75 96 ARG A CA 1
ATOM 768 C C . ARG A 1 96 ? 13.860 -0.334 -19.018 1.00 69.75 96 ARG A C 1
ATOM 770 O O . ARG A 1 96 ? 13.364 -1.373 -18.578 1.00 69.75 96 ARG A O 1
ATOM 777 N N . TYR A 1 97 ? 15.161 -0.166 -19.253 1.00 72.75 97 TYR A N 1
ATOM 778 C CA . TYR A 1 97 ? 16.185 -1.201 -19.135 1.00 72.75 97 TYR A CA 1
ATOM 779 C C . TYR A 1 97 ? 17.053 -1.145 -17.863 1.00 72.75 97 TYR A C 1
ATOM 781 O O . TYR A 1 97 ? 17.960 -1.963 -17.724 1.00 72.75 97 TYR A O 1
ATOM 789 N N . SER A 1 98 ? 16.805 -0.215 -16.931 1.00 73.50 98 SER A N 1
ATOM 790 C CA . SER A 1 98 ? 17.575 -0.132 -15.680 1.00 73.50 98 SER A CA 1
ATOM 791 C C . SER A 1 98 ? 17.414 -1.390 -14.831 1.00 73.50 98 SER A C 1
ATOM 793 O O . SER A 1 98 ? 16.412 -2.110 -14.957 1.00 73.50 98 SER A O 1
ATOM 795 N N . ARG A 1 99 ? 18.374 -1.649 -13.939 1.00 75.81 99 ARG A N 1
ATOM 796 C CA . ARG A 1 99 ? 18.322 -2.830 -13.076 1.00 75.81 99 ARG A CA 1
ATOM 797 C C . ARG A 1 99 ? 17.048 -2.811 -12.236 1.00 75.81 99 ARG A C 1
ATOM 799 O O . ARG A 1 99 ? 16.605 -1.772 -11.734 1.00 75.81 99 ARG A O 1
ATOM 806 N N . THR A 1 100 ? 16.405 -3.965 -12.127 1.00 80.75 100 THR A N 1
ATOM 807 C CA . THR A 1 100 ? 15.240 -4.139 -11.266 1.00 80.75 100 THR A CA 1
ATOM 808 C C . THR A 1 100 ? 15.260 -5.515 -10.666 1.00 80.75 100 THR A C 1
ATOM 810 O O . THR A 1 100 ? 15.439 -6.500 -11.376 1.00 80.75 100 THR A O 1
ATOM 813 N N . GLU A 1 101 ? 15.016 -5.561 -9.368 1.00 81.69 101 GLU A N 1
ATOM 814 C CA . GLU A 1 101 ? 14.810 -6.806 -8.655 1.00 81.69 101 GLU A CA 1
ATOM 815 C C . GLU A 1 101 ? 13.361 -6.871 -8.183 1.00 81.69 101 GLU A C 1
ATOM 817 O O . GLU A 1 101 ? 12.790 -5.866 -7.754 1.00 81.69 101 GLU A O 1
ATOM 822 N N . HIS A 1 102 ? 12.749 -8.047 -8.295 1.00 84.81 102 HIS A N 1
ATOM 823 C CA . HIS A 1 102 ? 11.399 -8.289 -7.812 1.00 84.81 102 HIS A CA 1
ATOM 824 C C . HIS A 1 102 ? 11.338 -9.579 -7.016 1.00 84.81 102 HIS A C 1
ATOM 826 O O . HIS A 1 102 ? 11.657 -10.652 -7.529 1.00 84.81 102 HIS A O 1
ATOM 832 N N . LEU A 1 103 ? 10.852 -9.460 -5.787 1.00 83.00 103 LEU A N 1
ATOM 833 C CA . LEU A 1 103 ? 10.696 -10.557 -4.851 1.00 83.00 103 LEU A CA 1
ATOM 834 C C . LEU A 1 103 ? 9.210 -10.790 -4.573 1.00 83.00 103 LEU A C 1
ATOM 836 O O . LEU A 1 103 ? 8.501 -9.881 -4.131 1.00 83.00 103 LEU A O 1
ATOM 840 N N . CYS A 1 104 ? 8.747 -12.016 -4.827 1.00 80.12 104 CYS A N 1
ATOM 841 C CA . CYS A 1 104 ? 7.375 -12.447 -4.556 1.00 80.12 104 CYS A CA 1
ATOM 842 C C . CYS A 1 104 ? 7.301 -13.126 -3.186 1.00 80.12 104 CYS A C 1
ATOM 844 O O . CYS A 1 104 ? 8.059 -14.058 -2.932 1.00 80.12 104 CYS A O 1
ATOM 846 N N . TYR A 1 105 ? 6.350 -12.726 -2.341 1.00 73.94 105 TYR A N 1
ATOM 847 C CA . TYR A 1 105 ? 6.171 -13.285 -0.992 1.00 73.94 105 TYR A CA 1
ATOM 848 C C . TYR A 1 105 ? 4.833 -14.007 -0.804 1.00 73.94 105 TYR A C 1
ATOM 850 O O . TYR A 1 105 ? 4.568 -14.555 0.262 1.00 73.94 105 TYR A O 1
ATOM 858 N N . ARG A 1 106 ? 3.977 -14.048 -1.830 1.00 73.00 106 ARG A N 1
ATOM 859 C CA . ARG A 1 106 ? 2.734 -14.833 -1.842 1.00 73.00 106 ARG A CA 1
ATOM 860 C C . ARG A 1 106 ? 2.493 -15.403 -3.232 1.00 73.00 106 ARG A C 1
ATOM 862 O O . ARG A 1 106 ? 2.733 -14.718 -4.222 1.00 73.00 106 ARG A O 1
ATOM 869 N N . ASP A 1 107 ? 1.997 -16.631 -3.323 1.00 70.81 107 ASP A N 1
ATOM 870 C CA . ASP A 1 107 ? 1.509 -17.162 -4.598 1.00 70.81 107 ASP A CA 1
ATOM 871 C C . ASP A 1 107 ? 0.121 -16.576 -4.882 1.00 70.81 107 ASP A C 1
ATOM 873 O O . ASP A 1 107 ? -0.911 -17.106 -4.478 1.00 70.81 107 ASP A O 1
ATOM 877 N N . GLU A 1 108 ? 0.121 -15.382 -5.466 1.00 75.50 108 GLU A N 1
ATOM 878 C CA . GLU A 1 108 ? -1.071 -14.578 -5.699 1.00 75.50 108 GLU A CA 1
ATOM 879 C C . GLU A 1 108 ? -1.069 -14.125 -7.164 1.00 75.50 108 GLU A C 1
ATOM 881 O O . GLU A 1 108 ? -0.419 -13.129 -7.494 1.00 75.50 108 GLU A O 1
ATOM 886 N N . PRO A 1 109 ? -1.774 -14.829 -8.066 1.00 78.31 109 PRO A N 1
ATOM 887 C CA . PRO A 1 109 ? -1.676 -14.601 -9.509 1.00 78.31 109 PRO A CA 1
ATOM 888 C C . PRO A 1 109 ? -1.979 -13.161 -9.943 1.00 78.31 109 PRO A C 1
ATOM 890 O O . PRO A 1 109 ? -1.369 -12.654 -10.885 1.00 78.31 109 PRO A O 1
ATOM 893 N N . LEU A 1 110 ? -2.867 -12.472 -9.217 1.00 83.75 110 LEU A N 1
ATOM 894 C CA . LEU A 1 110 ? -3.228 -11.080 -9.492 1.00 83.75 110 LEU A CA 1
ATOM 895 C C . LEU A 1 110 ? -2.049 -10.105 -9.352 1.00 83.75 110 LEU A C 1
ATOM 897 O O . LEU A 1 110 ? -2.088 -9.039 -9.960 1.00 83.75 110 LEU A O 1
ATOM 901 N N . PHE A 1 111 ? -1.019 -10.457 -8.578 1.00 84.31 111 PHE A N 1
ATOM 902 C CA . PHE A 1 111 ? 0.150 -9.608 -8.315 1.00 84.31 111 PHE A CA 1
ATOM 903 C C . PHE A 1 111 ? 1.471 -10.252 -8.750 1.00 84.31 111 PHE A C 1
ATOM 905 O O . PHE A 1 111 ? 2.366 -9.549 -9.209 1.00 84.31 111 PHE A O 1
ATOM 912 N N . ASN A 1 112 ? 1.573 -11.579 -8.655 1.00 83.94 112 ASN A N 1
ATOM 913 C CA . ASN A 1 112 ? 2.832 -12.318 -8.736 1.00 83.94 112 ASN A CA 1
ATOM 914 C C . ASN A 1 112 ? 2.900 -13.329 -9.894 1.00 83.94 112 ASN A C 1
ATOM 916 O O . ASN A 1 112 ? 3.905 -14.033 -10.016 1.00 83.94 112 ASN A O 1
ATOM 920 N N . SER A 1 113 ? 1.893 -13.383 -10.781 1.00 84.81 113 SER A N 1
ATOM 921 C CA . SER A 1 113 ? 2.059 -14.084 -12.065 1.00 84.81 113 SER A CA 1
ATOM 922 C C . SER A 1 113 ? 3.176 -13.434 -12.888 1.00 84.81 113 SER A C 1
ATOM 924 O O . SER A 1 113 ? 3.435 -12.235 -12.759 1.00 84.81 113 SER A O 1
ATOM 926 N N . ARG A 1 114 ? 3.842 -14.206 -13.753 1.00 82.88 114 ARG A N 1
ATOM 927 C CA . ARG A 1 114 ? 4.957 -13.696 -14.564 1.00 82.88 114 ARG A CA 1
ATOM 928 C C . ARG A 1 114 ? 4.531 -12.483 -15.398 1.00 82.88 114 ARG A C 1
ATOM 930 O O . ARG A 1 114 ? 5.251 -11.490 -15.475 1.00 82.88 114 ARG A O 1
ATOM 937 N N . GLU A 1 115 ? 3.351 -12.552 -15.998 1.00 85.56 115 GLU A N 1
ATOM 938 C CA . GLU A 1 115 ? 2.777 -11.498 -16.826 1.00 85.56 115 GLU A CA 1
ATOM 939 C C . GLU A 1 115 ? 2.476 -10.251 -15.993 1.00 85.56 115 GLU A C 1
ATOM 941 O O . GLU A 1 115 ? 2.872 -9.147 -16.379 1.00 85.56 115 GLU A O 1
ATOM 946 N N . THR A 1 116 ? 1.835 -10.418 -14.828 1.00 88.31 116 THR A N 1
ATOM 947 C CA . THR A 1 116 ? 1.542 -9.297 -13.927 1.00 88.31 116 THR A CA 1
ATOM 948 C C . THR A 1 116 ? 2.821 -8.607 -13.491 1.00 88.31 116 THR A C 1
ATOM 950 O O . THR A 1 116 ? 2.906 -7.384 -13.561 1.00 88.31 116 THR A O 1
ATOM 953 N N . VAL A 1 117 ? 3.827 -9.367 -13.060 1.00 86.81 117 VAL A N 1
ATOM 954 C CA . VAL A 1 117 ? 5.089 -8.798 -12.579 1.00 86.81 117 VAL A CA 1
ATOM 955 C C . VAL A 1 117 ? 5.777 -8.009 -13.691 1.00 86.81 117 VAL A C 1
ATOM 957 O O . VAL A 1 117 ? 6.269 -6.907 -13.447 1.00 86.81 117 VAL A O 1
ATOM 960 N N . ALA A 1 118 ? 5.755 -8.512 -14.929 1.00 83.94 118 ALA A N 1
ATOM 961 C CA . ALA A 1 118 ? 6.311 -7.807 -16.084 1.00 83.94 118 ALA A CA 1
ATOM 962 C C . ALA A 1 118 ? 5.625 -6.459 -16.330 1.00 83.94 118 ALA A C 1
ATOM 964 O O . ALA A 1 118 ? 6.293 -5.445 -16.569 1.00 83.94 118 ALA A O 1
ATOM 965 N N . ALA A 1 119 ? 4.293 -6.439 -16.264 1.00 87.38 119 ALA A N 1
ATOM 966 C CA . ALA A 1 119 ? 3.506 -5.222 -16.410 1.00 87.38 119 ALA A CA 1
ATOM 967 C C . ALA A 1 119 ? 3.724 -4.257 -15.229 1.00 87.38 119 ALA A C 1
ATOM 969 O O . ALA A 1 119 ? 3.914 -3.056 -15.439 1.00 87.38 119 ALA A O 1
ATOM 970 N N . LEU A 1 120 ? 3.782 -4.782 -14.003 1.00 88.19 120 LEU A N 1
ATOM 971 C CA . LEU A 1 120 ? 3.937 -4.007 -12.777 1.00 88.19 120 LEU A CA 1
ATOM 972 C C . LEU A 1 120 ? 5.292 -3.305 -12.738 1.00 88.19 120 LEU A C 1
ATOM 974 O O . LEU A 1 120 ? 5.340 -2.096 -12.531 1.00 88.19 120 LEU A O 1
ATOM 978 N N . ILE A 1 121 ? 6.386 -4.028 -13.006 1.00 86.69 121 ILE A N 1
ATOM 979 C CA . ILE A 1 121 ? 7.739 -3.456 -13.078 1.00 86.69 121 ILE A CA 1
ATOM 980 C C . ILE A 1 121 ? 7.779 -2.316 -14.096 1.00 86.69 121 ILE A C 1
ATOM 982 O O . ILE A 1 121 ? 8.275 -1.228 -13.798 1.00 86.69 121 ILE A O 1
ATOM 986 N N . ARG A 1 122 ? 7.217 -2.533 -15.292 1.00 81.00 122 ARG A N 1
ATOM 987 C CA . ARG A 1 122 ? 7.175 -1.512 -16.346 1.00 81.00 122 ARG A CA 1
ATOM 988 C C . ARG A 1 122 ? 6.447 -0.251 -15.880 1.00 81.00 122 ARG A C 1
ATOM 990 O O . ARG A 1 122 ? 6.925 0.856 -16.126 1.00 81.00 122 ARG A O 1
ATOM 997 N N . ARG A 1 123 ? 5.305 -0.409 -15.210 1.00 84.50 123 ARG A N 1
ATOM 998 C CA . ARG A 1 123 ? 4.502 0.719 -14.730 1.00 84.50 123 ARG A CA 1
ATOM 999 C C . ARG A 1 123 ? 5.116 1.416 -13.528 1.00 84.50 123 ARG A C 1
ATOM 1001 O O . ARG A 1 123 ? 5.110 2.640 -13.514 1.00 84.50 123 ARG A O 1
ATOM 1008 N N . ILE A 1 124 ? 5.711 0.688 -12.586 1.00 84.94 124 ILE A N 1
ATOM 1009 C CA . ILE A 1 124 ? 6.447 1.284 -11.466 1.00 84.94 124 ILE A CA 1
ATOM 1010 C C . ILE A 1 124 ? 7.633 2.097 -11.969 1.00 84.94 124 ILE A C 1
ATOM 1012 O O . ILE A 1 124 ? 7.798 3.226 -11.532 1.00 84.94 124 ILE A O 1
ATOM 1016 N N . LYS A 1 125 ? 8.413 1.593 -12.931 1.00 79.81 125 LYS A N 1
ATOM 1017 C CA . LYS A 1 125 ? 9.513 2.358 -13.540 1.00 79.81 125 LYS A CA 1
ATOM 1018 C C . LYS A 1 125 ? 9.036 3.672 -14.160 1.00 79.81 125 LYS A C 1
ATOM 1020 O O . LYS A 1 125 ? 9.642 4.719 -13.937 1.00 79.81 125 LYS A O 1
ATOM 1025 N N . LYS A 1 126 ? 7.925 3.621 -14.904 1.00 76.44 126 LYS A N 1
ATOM 1026 C CA . LYS A 1 126 ? 7.294 4.812 -15.486 1.00 76.44 126 LYS A CA 1
ATOM 1027 C C . LYS A 1 126 ? 6.812 5.775 -14.394 1.00 76.44 126 LYS A C 1
ATOM 1029 O O . LYS A 1 126 ? 7.108 6.964 -14.454 1.00 76.44 126 LYS A O 1
ATOM 1034 N N . TRP A 1 127 ? 6.123 5.254 -13.380 1.00 78.19 127 TRP A N 1
ATOM 1035 C CA . TRP A 1 127 ? 5.559 6.033 -12.279 1.00 78.19 127 TRP A CA 1
ATOM 1036 C C . TRP A 1 127 ? 6.624 6.664 -11.378 1.00 78.19 127 TRP A C 1
ATOM 1038 O O . TRP A 1 127 ? 6.502 7.833 -11.026 1.00 78.19 127 TRP A O 1
ATOM 1048 N N . HIS A 1 128 ? 7.695 5.932 -11.052 1.00 77.06 128 HIS A N 1
ATOM 1049 C CA . HIS A 1 128 ? 8.853 6.414 -10.291 1.00 77.06 128 HIS A CA 1
ATOM 1050 C C . HIS A 1 128 ? 9.461 7.661 -10.947 1.00 77.06 128 HIS A C 1
ATOM 1052 O O . HIS A 1 128 ? 9.843 8.601 -10.255 1.00 77.06 128 HIS A O 1
ATOM 1058 N N . ARG A 1 129 ? 9.472 7.718 -12.286 1.00 68.06 129 ARG A N 1
ATOM 1059 C CA . ARG A 1 129 ? 10.013 8.849 -13.050 1.00 68.06 129 ARG A CA 1
ATOM 1060 C C . ARG A 1 129 ? 9.027 9.972 -13.340 1.00 68.06 129 ARG A C 1
ATOM 1062 O O . ARG A 1 129 ? 9.455 11.124 -13.402 1.00 68.06 129 ARG A O 1
ATOM 1069 N N . SER A 1 130 ? 7.732 9.681 -13.462 1.00 59.75 130 SER A N 1
ATOM 1070 C CA . SER A 1 130 ? 6.699 10.710 -13.648 1.00 59.75 130 SER A CA 1
ATOM 1071 C C . SER A 1 130 ? 6.449 11.545 -12.388 1.00 59.75 130 SER A C 1
ATOM 1073 O O . SER A 1 130 ? 5.689 12.503 -12.415 1.00 59.75 130 SER A O 1
ATOM 1075 N N . VAL A 1 131 ? 7.095 11.234 -11.265 1.00 52.59 131 VAL A N 1
ATOM 1076 C CA . VAL A 1 131 ? 6.995 12.025 -10.030 1.00 52.59 131 VAL A CA 1
ATOM 1077 C C . VAL A 1 131 ? 7.444 13.482 -10.210 1.00 52.59 131 VAL A C 1
ATOM 1079 O O . VAL A 1 131 ? 6.937 14.346 -9.501 1.00 52.59 131 VAL A O 1
ATOM 1082 N N . GLY A 1 132 ? 8.319 13.761 -11.183 1.00 41.91 132 GLY A N 1
ATOM 1083 C CA . GLY A 1 132 ? 8.764 15.116 -11.525 1.00 41.91 132 GLY A CA 1
ATOM 1084 C C . GLY A 1 132 ? 8.008 15.783 -12.677 1.00 41.91 132 GLY A C 1
ATOM 1085 O O . GLY A 1 132 ? 8.248 16.946 -12.932 1.00 41.91 132 GLY A O 1
ATOM 1086 N N . ARG A 1 133 ? 7.110 15.084 -13.381 1.00 40.19 133 ARG A N 1
ATOM 1087 C CA . ARG A 1 133 ? 6.230 15.658 -14.410 1.00 40.19 133 ARG A CA 1
ATOM 1088 C C . ARG A 1 133 ? 4.845 15.086 -14.175 1.00 40.19 133 ARG A C 1
ATOM 1090 O O . ARG A 1 133 ? 4.635 13.915 -14.492 1.00 40.19 133 ARG A O 1
ATOM 1097 N N . PRO A 1 134 ? 3.902 15.847 -13.607 1.00 33.44 134 PRO A N 1
ATOM 1098 C CA . PRO A 1 134 ? 2.560 15.366 -13.371 1.00 33.44 134 PRO A CA 1
ATOM 1099 C C . PRO A 1 134 ? 1.912 15.158 -14.735 1.00 33.44 134 PRO A C 1
ATOM 1101 O O . PRO A 1 134 ? 1.232 16.031 -15.268 1.00 33.44 134 PRO A O 1
ATOM 1104 N N . VAL A 1 135 ? 2.085 13.967 -15.300 1.00 34.34 135 VAL A N 1
ATOM 1105 C CA . VAL A 1 135 ? 1.118 13.403 -16.227 1.00 34.34 135 VAL A CA 1
ATOM 1106 C C . VAL A 1 135 ? -0.149 13.250 -15.394 1.00 34.34 135 VAL A C 1
ATOM 1108 O O . VAL A 1 135 ? -0.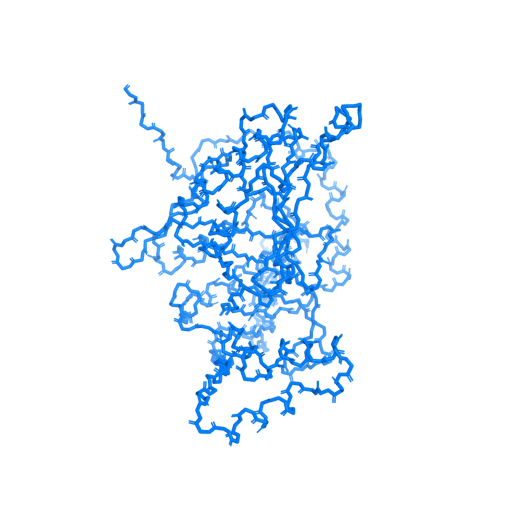323 12.275 -14.674 1.00 34.34 135 VAL A O 1
ATOM 1111 N N . ALA A 1 136 ? -0.920 14.335 -15.362 1.00 34.47 136 ALA A N 1
ATOM 1112 C CA . ALA A 1 136 ? -2.231 14.529 -14.766 1.00 34.47 136 ALA A CA 1
ATOM 1113 C C . ALA A 1 136 ? -2.692 13.446 -13.769 1.00 34.47 136 ALA A C 1
ATOM 1115 O O . ALA A 1 136 ? -3.681 12.763 -14.007 1.00 34.47 136 ALA A O 1
ATOM 1116 N N . GLY A 1 137 ? -2.034 13.334 -12.613 1.00 43.28 137 GLY A N 1
ATOM 1117 C CA . GLY A 1 137 ? -2.579 12.616 -11.461 1.00 43.28 137 GLY A CA 1
ATOM 1118 C C . GLY A 1 137 ? -2.989 11.161 -11.702 1.00 43.28 137 GLY A C 1
ATOM 1119 O O . GLY A 1 137 ? -4.087 10.804 -11.269 1.00 43.28 137 GLY A O 1
ATOM 1120 N N . GLU A 1 138 ? -2.137 10.348 -12.345 1.00 52.50 138 GLU A N 1
ATOM 1121 C CA . GLU A 1 138 ? -2.240 8.886 -12.217 1.00 52.50 138 GLU A CA 1
ATOM 1122 C C . GLU A 1 138 ? -1.994 8.509 -10.749 1.00 52.50 138 GLU A C 1
ATOM 1124 O O . GLU A 1 138 ? -0.872 8.585 -10.230 1.00 52.50 138 GLU A O 1
ATOM 1129 N N . GLY A 1 139 ? -3.082 8.151 -10.066 1.00 70.06 139 GLY A N 1
ATOM 1130 C CA . GLY A 1 139 ? -3.029 7.572 -8.732 1.00 70.06 139 GLY A CA 1
ATOM 1131 C C . GLY A 1 139 ? -2.411 6.177 -8.782 1.00 70.06 139 GLY A C 1
ATOM 1132 O O . GLY A 1 139 ? -2.233 5.573 -9.842 1.00 70.06 139 GLY A O 1
ATOM 1133 N N . PHE A 1 140 ? -2.091 5.611 -7.627 1.00 79.75 140 PHE A N 1
ATOM 1134 C CA . PHE A 1 140 ? -1.667 4.209 -7.578 1.00 79.75 140 PHE A CA 1
ATOM 1135 C C . PHE A 1 140 ? -2.782 3.246 -7.995 1.00 79.75 140 PHE A C 1
ATOM 1137 O O . PHE A 1 140 ? -2.510 2.169 -8.522 1.00 79.75 140 PHE A O 1
ATOM 1144 N N . GLU A 1 141 ? -4.034 3.667 -7.839 1.00 82.06 141 GLU A N 1
ATOM 1145 C CA . GLU A 1 141 ? -5.209 3.035 -8.421 1.00 82.06 141 GLU A CA 1
ATOM 1146 C C . GLU A 1 141 ? -5.041 2.857 -9.938 1.00 82.06 141 GLU A C 1
ATOM 1148 O O . GLU A 1 141 ? -5.233 1.756 -10.456 1.00 82.06 141 GLU A O 1
ATOM 1153 N N . ASP A 1 142 ? -4.610 3.910 -10.641 1.00 81.50 142 ASP A N 1
ATOM 1154 C CA . ASP A 1 142 ? -4.367 3.882 -12.086 1.00 81.50 142 ASP A CA 1
ATOM 1155 C C . ASP A 1 142 ? -3.162 3.002 -12.445 1.00 81.50 142 ASP A C 1
ATOM 1157 O O . ASP A 1 142 ? -3.210 2.257 -13.429 1.00 81.50 142 ASP A O 1
ATOM 1161 N N . LEU A 1 143 ? -2.106 3.021 -11.621 1.00 86.69 143 LEU A N 1
ATOM 1162 C CA . LEU A 1 143 ? -0.933 2.156 -11.783 1.00 86.69 143 LEU A CA 1
ATOM 1163 C C . LEU A 1 143 ? -1.317 0.671 -11.737 1.00 86.69 143 LEU A C 1
ATOM 1165 O O . LEU A 1 143 ? -0.958 -0.085 -12.649 1.00 86.69 143 LEU A O 1
ATOM 1169 N N . LEU A 1 144 ? -2.053 0.241 -10.707 1.00 88.88 144 LEU A N 1
ATOM 1170 C CA . LEU A 1 144 ? -2.487 -1.154 -10.574 1.00 88.88 144 LEU A CA 1
ATOM 1171 C C . LEU A 1 144 ? -3.518 -1.533 -11.635 1.00 88.88 144 LEU A C 1
ATOM 1173 O O . LEU A 1 144 ? -3.369 -2.558 -12.298 1.00 88.88 144 LEU A O 1
ATOM 1177 N N . ALA A 1 145 ? -4.526 -0.690 -11.866 1.00 88.25 145 ALA A N 1
ATOM 1178 C CA . ALA A 1 145 ? -5.535 -0.960 -12.882 1.00 88.25 145 ALA A CA 1
ATOM 1179 C C . ALA A 1 145 ? -4.930 -1.074 -14.278 1.00 88.25 145 ALA A C 1
ATOM 1181 O O . ALA A 1 145 ? -5.309 -1.948 -15.054 1.00 88.25 145 ALA A O 1
ATOM 1182 N N . GLY A 1 146 ? -3.969 -0.213 -14.594 1.00 87.81 146 GLY A N 1
ATOM 1183 C CA . GLY A 1 146 ? -3.208 -0.306 -15.821 1.00 87.81 146 GLY A CA 1
ATOM 1184 C C . GLY A 1 146 ? -2.387 -1.594 -15.907 1.00 87.81 146 GLY A C 1
ATOM 1185 O O . GLY A 1 146 ? -2.385 -2.228 -16.955 1.00 87.81 146 GLY A O 1
ATOM 1186 N N . THR A 1 147 ? -1.742 -2.009 -14.811 1.00 89.69 147 THR A N 1
ATOM 1187 C CA . THR A 1 147 ? -0.964 -3.262 -14.748 1.00 89.69 147 THR A CA 1
ATOM 1188 C C . THR A 1 147 ? -1.829 -4.459 -15.132 1.00 89.69 147 THR A C 1
ATOM 1190 O O . THR A 1 147 ? -1.448 -5.265 -15.975 1.00 89.69 147 THR A O 1
ATOM 1193 N N . TRP A 1 148 ? -3.023 -4.550 -14.552 1.00 91.25 148 TRP A N 1
ATOM 1194 C CA . TRP A 1 148 ? -3.973 -5.627 -14.819 1.00 91.25 148 TRP A CA 1
ATOM 1195 C C . TRP A 1 148 ? -4.563 -5.563 -16.232 1.00 91.25 148 TRP A C 1
ATOM 1197 O O . TRP A 1 148 ? -4.680 -6.590 -16.900 1.00 91.25 148 TRP A O 1
ATOM 1207 N N . ARG A 1 149 ? -4.879 -4.364 -16.734 1.00 90.75 149 ARG A N 1
ATOM 1208 C CA . ARG A 1 149 ? -5.358 -4.187 -18.115 1.00 90.75 149 ARG A CA 1
ATOM 1209 C C . ARG A 1 149 ? -4.319 -4.617 -19.147 1.00 90.75 149 ARG A C 1
ATOM 1211 O O . ARG A 1 149 ? -4.694 -5.235 -20.139 1.00 90.75 149 ARG A O 1
ATOM 1218 N N . ASP A 1 150 ? -3.036 -4.342 -18.902 1.00 87.88 150 ASP A N 1
ATOM 1219 C CA . ASP A 1 150 ? -1.941 -4.712 -19.811 1.00 87.88 150 ASP A CA 1
ATOM 1220 C C . ASP A 1 150 ? -1.832 -6.234 -20.015 1.00 87.88 150 ASP A C 1
ATOM 1222 O O . ASP A 1 150 ? -1.323 -6.680 -21.042 1.00 87.88 150 ASP A O 1
ATOM 1226 N N . ILE A 1 151 ? -2.333 -7.028 -19.063 1.00 88.75 151 ILE A N 1
ATOM 1227 C CA . ILE A 1 151 ? -2.346 -8.497 -19.119 1.00 88.75 151 ILE A CA 1
ATOM 1228 C C . ILE A 1 151 ? -3.741 -9.076 -19.403 1.00 88.75 151 ILE A C 1
ATOM 1230 O O . ILE A 1 151 ? -3.964 -10.275 -19.256 1.00 88.75 151 ILE A O 1
ATOM 1234 N N . GLY A 1 152 ? -4.692 -8.233 -19.817 1.00 89.06 152 GLY A N 1
ATOM 1235 C CA . GLY A 1 152 ? -6.031 -8.654 -20.232 1.00 89.06 152 GLY A CA 1
ATOM 1236 C C . GLY A 1 152 ? -7.032 -8.885 -19.096 1.00 89.06 152 GLY A C 1
ATOM 1237 O O . GLY A 1 152 ? -8.128 -9.383 -19.356 1.00 89.06 152 GLY A O 1
ATOM 1238 N N . ILE A 1 153 ? -6.710 -8.507 -17.856 1.00 89.81 153 ILE A N 1
ATOM 1239 C CA . ILE A 1 153 ? -7.670 -8.534 -16.745 1.00 89.81 153 ILE A CA 1
ATOM 1240 C C . ILE A 1 153 ? -8.598 -7.321 -16.860 1.00 89.81 153 ILE A C 1
ATOM 1242 O O . ILE A 1 153 ? -8.152 -6.179 -17.017 1.00 89.81 153 ILE A O 1
ATOM 1246 N N . LYS A 1 154 ? -9.912 -7.548 -16.759 1.00 90.94 154 LYS A N 1
ATOM 1247 C CA . LYS A 1 154 ? -10.884 -6.451 -16.772 1.00 90.94 154 LYS A CA 1
ATOM 1248 C C . LYS A 1 154 ? -10.866 -5.715 -15.438 1.00 90.94 154 LYS A C 1
ATOM 1250 O O . LYS A 1 154 ? -10.969 -6.322 -14.374 1.00 90.94 154 LYS A O 1
ATOM 1255 N N . VAL A 1 155 ? -10.779 -4.387 -15.514 1.00 90.69 155 VAL A N 1
ATOM 1256 C CA . VAL A 1 155 ? -10.740 -3.509 -14.339 1.00 90.69 155 VAL A CA 1
ATOM 1257 C C . VAL A 1 155 ? -11.636 -2.301 -14.536 1.00 90.69 155 VAL A C 1
ATOM 1259 O O . VAL A 1 155 ? -11.447 -1.515 -15.474 1.00 90.69 155 VAL A O 1
ATOM 1262 N N . LEU A 1 156 ? -12.546 -2.106 -13.590 1.00 88.88 156 LEU A N 1
ATOM 1263 C CA . LEU A 1 156 ? -13.386 -0.924 -13.475 1.00 88.88 156 LEU A CA 1
ATOM 1264 C C . LEU A 1 156 ? -12.840 -0.050 -12.348 1.00 88.88 156 LEU A C 1
ATOM 1266 O O . LEU A 1 156 ? -12.896 -0.435 -11.184 1.00 88.88 156 LEU A O 1
ATOM 1270 N N . LEU A 1 157 ? -12.310 1.119 -12.697 1.00 85.88 157 LEU A N 1
ATOM 1271 C CA . LEU A 1 157 ? -11.894 2.115 -11.712 1.00 85.88 157 LEU A CA 1
ATOM 1272 C C . LEU A 1 157 ? -13.084 2.973 -11.305 1.00 85.88 157 LEU A C 1
ATOM 1274 O O . LEU A 1 157 ? -13.887 3.374 -12.155 1.00 85.88 157 LEU A O 1
ATOM 1278 N N . ALA A 1 158 ? -13.177 3.277 -10.017 1.00 81.19 158 ALA A N 1
ATOM 1279 C CA . ALA A 1 158 ? -14.169 4.215 -9.538 1.00 81.19 158 ALA A CA 1
ATOM 1280 C C . ALA A 1 158 ? -13.847 5.655 -9.977 1.00 81.19 158 ALA A C 1
ATOM 1282 O O . ALA A 1 158 ? -12.680 6.031 -10.117 1.00 81.19 158 ALA A O 1
ATOM 1283 N N . PRO A 1 159 ? -14.874 6.492 -10.207 1.00 73.50 159 PRO A N 1
ATOM 1284 C CA . PRO A 1 159 ? -14.656 7.914 -10.418 1.00 73.50 159 PRO A CA 1
ATOM 1285 C C . PRO A 1 159 ? -14.067 8.560 -9.155 1.00 73.50 159 PRO A C 1
ATOM 1287 O O . PRO A 1 159 ? -14.290 8.096 -8.036 1.00 73.50 159 PRO A O 1
ATOM 1290 N N . ARG A 1 160 ? -13.342 9.673 -9.328 1.00 64.31 160 ARG A N 1
ATOM 1291 C CA . ARG A 1 160 ? -12.824 10.458 -8.196 1.00 64.31 160 ARG A CA 1
ATOM 1292 C C . ARG A 1 160 ? -13.971 10.825 -7.244 1.00 64.31 160 ARG A C 1
ATOM 1294 O O . ARG A 1 160 ? -15.037 11.231 -7.703 1.00 64.31 160 ARG A O 1
ATOM 1301 N N . ASN A 1 161 ? -13.725 10.717 -5.938 1.00 61.34 161 ASN A N 1
ATOM 1302 C CA . ASN A 1 161 ? -14.696 10.969 -4.860 1.00 61.34 161 ASN A CA 1
ATOM 1303 C C . ASN A 1 161 ? -15.896 10.001 -4.821 1.00 61.34 161 ASN A C 1
ATOM 1305 O O . ASN A 1 161 ? -16.961 10.357 -4.321 1.00 61.34 161 ASN A O 1
ATOM 1309 N N . TYR A 1 162 ? -15.757 8.790 -5.362 1.00 69.00 162 TYR A N 1
ATOM 1310 C CA . TYR A 1 162 ? -16.756 7.741 -5.181 1.00 69.00 162 TYR A CA 1
ATOM 1311 C C . TYR A 1 162 ? -16.654 7.118 -3.782 1.00 69.00 162 TYR A C 1
ATOM 1313 O O . TYR A 1 162 ? -15.594 6.636 -3.397 1.00 69.00 162 TYR A O 1
ATOM 1321 N N . ASP A 1 163 ? -17.770 7.058 -3.052 1.00 61.44 163 ASP A N 1
ATOM 1322 C CA . ASP A 1 163 ? -17.860 6.466 -1.703 1.00 61.44 163 ASP A CA 1
ATOM 1323 C C . ASP A 1 163 ? -17.908 4.919 -1.712 1.00 61.44 163 ASP A C 1
ATOM 1325 O O . ASP A 1 163 ? -18.673 4.279 -0.979 1.00 61.44 163 ASP A O 1
ATOM 1329 N N . GLY A 1 164 ? -17.100 4.283 -2.559 1.00 72.25 164 GLY A N 1
ATOM 1330 C CA . GLY A 1 164 ? -17.046 2.831 -2.714 1.00 72.25 164 GLY A CA 1
ATOM 1331 C C . GLY A 1 164 ? -15.661 2.338 -3.112 1.00 72.25 164 GLY A C 1
ATOM 1332 O O . GLY A 1 164 ? -14.667 3.003 -2.856 1.00 72.25 164 GLY A O 1
ATOM 1333 N N . ALA A 1 165 ? -15.592 1.134 -3.688 1.00 79.75 165 ALA A N 1
ATOM 1334 C CA . ALA A 1 165 ? -14.306 0.500 -3.977 1.00 79.75 165 ALA A CA 1
ATOM 1335 C C . ALA A 1 165 ? -13.526 1.313 -5.005 1.00 79.75 165 ALA A C 1
ATOM 1337 O O . ALA A 1 165 ? -14.108 1.744 -5.997 1.00 79.75 165 ALA A O 1
ATOM 1338 N N . ASP A 1 166 ? -12.224 1.473 -4.777 1.00 83.31 166 ASP A N 1
ATOM 1339 C CA . ASP A 1 166 ? -11.330 2.208 -5.670 1.00 83.31 166 ASP A CA 1
ATOM 1340 C C . ASP A 1 166 ? -11.253 1.503 -7.043 1.00 83.31 166 ASP A C 1
ATOM 1342 O O . ASP A 1 166 ? -11.241 2.146 -8.096 1.00 83.31 166 ASP A O 1
ATOM 1346 N N . ALA A 1 167 ? -11.297 0.164 -7.037 1.00 87.12 167 ALA A N 1
ATOM 1347 C CA . ALA A 1 167 ? -11.359 -0.664 -8.235 1.00 87.12 167 ALA A CA 1
ATOM 1348 C C . ALA A 1 167 ? -12.262 -1.895 -8.052 1.00 87.12 167 ALA A C 1
ATOM 1350 O O . ALA A 1 167 ? -12.361 -2.451 -6.960 1.00 87.12 167 ALA A O 1
ATOM 1351 N N . HIS A 1 168 ? -12.865 -2.364 -9.145 1.00 88.50 168 HIS A N 1
ATOM 1352 C CA . HIS A 1 168 ? -13.396 -3.722 -9.266 1.00 88.50 168 HIS A CA 1
ATOM 1353 C C . HIS A 1 168 ? -12.579 -4.477 -10.309 1.00 88.50 168 HIS A C 1
ATOM 1355 O O . HIS A 1 168 ? -12.401 -3.986 -11.427 1.00 88.50 168 HIS A O 1
ATOM 1361 N N . VAL A 1 169 ? -12.092 -5.660 -9.948 1.00 87.75 169 VAL A N 1
ATOM 1362 C CA . VAL A 1 169 ? -11.200 -6.476 -10.781 1.00 87.75 169 VAL A CA 1
ATOM 1363 C C . VAL A 1 169 ? -11.866 -7.814 -11.074 1.00 87.75 169 VAL A C 1
ATOM 1365 O O . VAL A 1 169 ? -12.346 -8.471 -10.154 1.00 87.75 169 VAL A O 1
ATOM 1368 N N . GLU A 1 170 ? -11.917 -8.219 -12.341 1.00 86.00 170 GLU A N 1
ATOM 1369 C CA . GLU A 1 170 ? -12.488 -9.510 -12.732 1.00 86.00 170 GLU A CA 1
ATOM 1370 C C . GLU A 1 170 ? -11.457 -10.632 -12.533 1.00 86.00 170 GLU A C 1
ATOM 1372 O O . GLU A 1 170 ? -10.470 -10.730 -13.260 1.00 86.00 170 GLU A O 1
ATOM 1377 N N . LEU A 1 171 ? -11.700 -11.502 -11.556 1.00 80.38 171 LEU A N 1
ATOM 1378 C CA . LEU A 1 171 ? -10.894 -12.676 -11.242 1.00 80.38 171 LEU A CA 1
ATOM 1379 C C . LEU A 1 171 ? -11.740 -13.933 -11.388 1.00 80.38 171 LEU A C 1
ATOM 1381 O O . LEU A 1 171 ? -12.754 -14.070 -10.716 1.00 80.38 171 LEU A O 1
ATOM 1385 N N . GLN A 1 172 ? -11.325 -14.869 -12.247 1.00 76.56 172 GLN A N 1
ATOM 1386 C CA . GLN A 1 172 ? -12.008 -16.163 -12.414 1.00 76.56 172 GLN A CA 1
ATOM 1387 C C . GLN A 1 172 ? -13.536 -16.025 -12.627 1.00 76.56 172 GLN A C 1
ATOM 1389 O O . GLN A 1 172 ? -14.322 -16.815 -12.109 1.00 76.56 172 GLN A O 1
ATOM 1394 N N . ASN A 1 173 ? -13.955 -15.020 -13.408 1.00 76.00 173 ASN A N 1
ATOM 1395 C CA . ASN A 1 173 ? -15.357 -14.648 -13.667 1.00 76.00 173 ASN A CA 1
ATOM 1396 C C . ASN A 1 173 ? -16.130 -14.070 -12.462 1.00 76.00 173 ASN A C 1
ATOM 1398 O O . ASN A 1 173 ? -17.361 -14.032 -12.483 1.00 76.00 173 ASN A O 1
ATOM 1402 N N . GLN A 1 174 ? -15.439 -13.603 -11.423 1.00 81.31 174 GLN A N 1
ATOM 1403 C CA . GLN A 1 174 ? -16.014 -12.879 -10.289 1.00 81.31 174 GLN A CA 1
ATOM 1404 C C . GLN A 1 174 ? -15.426 -11.470 -10.199 1.00 81.31 174 GLN A C 1
ATOM 1406 O O . GLN A 1 174 ? -14.251 -11.262 -10.485 1.00 81.31 174 GLN A O 1
ATOM 1411 N N . TRP A 1 175 ? -16.241 -10.492 -9.807 1.00 85.50 175 TRP A N 1
ATOM 1412 C CA . TRP A 1 175 ? -15.779 -9.123 -9.585 1.00 85.50 175 TRP A CA 1
ATOM 1413 C C . TRP A 1 175 ? -15.368 -8.939 -8.131 1.00 85.50 175 TRP A C 1
ATOM 1415 O O . TRP A 1 175 ? -16.212 -9.022 -7.248 1.00 85.50 175 TRP A O 1
ATOM 1425 N N . VAL A 1 176 ? -14.092 -8.635 -7.914 1.00 86.06 176 VAL A N 1
ATOM 1426 C CA . VAL A 1 176 ? -13.505 -8.391 -6.595 1.00 86.06 176 VAL A CA 1
ATOM 1427 C C . VAL A 1 176 ? -13.405 -6.891 -6.354 1.00 86.06 176 VAL A C 1
ATOM 1429 O O . VAL A 1 176 ? -12.725 -6.180 -7.099 1.00 86.06 176 VAL A O 1
ATOM 1432 N N . ALA A 1 177 ? -14.067 -6.404 -5.306 1.00 87.75 177 ALA A N 1
ATOM 1433 C CA . ALA A 1 177 ? -13.998 -5.009 -4.878 1.00 87.75 177 ALA A CA 1
ATOM 1434 C C . ALA A 1 177 ? -12.710 -4.741 -4.080 1.00 87.75 177 ALA A C 1
ATOM 1436 O O . ALA A 1 177 ? -12.484 -5.330 -3.019 1.00 87.75 177 ALA A O 1
ATOM 1437 N N . MET A 1 178 ? -11.871 -3.825 -4.556 1.00 88.44 178 MET A N 1
ATOM 1438 C CA . MET A 1 178 ? -10.584 -3.491 -3.947 1.00 88.44 178 MET A CA 1
ATOM 1439 C C . MET A 1 178 ? -10.551 -2.047 -3.461 1.00 88.44 178 MET A C 1
ATOM 1441 O O . MET A 1 178 ? -10.924 -1.130 -4.194 1.00 88.44 178 MET A O 1
ATOM 1445 N N . SER A 1 179 ? -10.034 -1.844 -2.249 1.00 89.75 179 SER A N 1
ATOM 1446 C CA . SER A 1 179 ? -9.510 -0.541 -1.849 1.00 89.75 179 SER A CA 1
ATOM 1447 C C . SER A 1 179 ? -8.001 -0.503 -2.063 1.00 89.75 179 SER A C 1
ATOM 1449 O O . SER A 1 179 ? -7.289 -1.430 -1.683 1.00 89.75 179 SER A O 1
ATOM 1451 N N . ILE A 1 180 ? -7.517 0.557 -2.688 1.00 87.50 180 ILE A N 1
ATOM 1452 C CA . ILE A 1 180 ? -6.128 0.758 -3.078 1.00 87.50 180 ILE A CA 1
ATOM 1453 C C . ILE A 1 180 ? -5.668 2.065 -2.427 1.00 87.50 180 ILE A C 1
ATOM 1455 O O . ILE A 1 180 ? -6.379 3.068 -2.458 1.00 87.50 180 ILE A O 1
ATOM 1459 N N . LYS A 1 181 ? -4.518 2.036 -1.752 1.00 85.31 181 LYS A N 1
ATOM 1460 C CA . LYS A 1 181 ? -3.980 3.166 -0.982 1.00 85.31 181 LYS A CA 1
ATOM 1461 C C . LYS A 1 181 ? -2.469 3.286 -1.174 1.00 85.31 181 LYS A C 1
ATOM 1463 O O . LYS A 1 181 ? -1.797 2.315 -1.510 1.00 85.31 181 LYS A O 1
ATOM 1468 N N . THR A 1 182 ? -1.922 4.472 -0.934 1.00 80.19 182 THR A N 1
ATOM 1469 C CA . THR A 1 182 ? -0.480 4.742 -1.053 1.00 80.19 182 THR A CA 1
ATOM 1470 C C . THR A 1 182 ? 0.067 5.463 0.149 1.00 80.19 182 THR A C 1
ATOM 1472 O O . THR A 1 182 ? -0.628 6.265 0.773 1.00 80.19 182 THR A O 1
ATOM 1475 N N . GLU A 1 183 ? 1.356 5.271 0.384 1.00 73.38 183 GLU A N 1
ATOM 1476 C CA . GLU A 1 183 ? 2.117 6.081 1.317 1.00 73.38 183 GLU A CA 1
ATOM 1477 C C . GLU A 1 183 ? 2.132 7.564 0.944 1.00 73.38 183 GLU A C 1
ATOM 1479 O O . GLU A 1 183 ? 2.327 7.955 -0.211 1.00 73.38 183 GLU A O 1
ATOM 1484 N N . ALA A 1 184 ? 1.924 8.405 1.958 1.00 63.59 184 ALA A N 1
ATOM 1485 C CA . ALA A 1 184 ? 2.110 9.837 1.834 1.00 63.59 184 ALA A CA 1
ATOM 1486 C C . ALA A 1 184 ? 3.610 10.146 1.749 1.00 63.59 184 ALA A C 1
ATOM 1488 O O . ALA A 1 184 ? 4.370 9.854 2.669 1.00 63.59 184 ALA A O 1
ATOM 1489 N N . ARG A 1 185 ? 4.032 10.790 0.660 1.00 56.66 185 ARG A N 1
ATOM 1490 C CA . ARG A 1 185 ? 5.452 11.068 0.385 1.00 56.66 185 ARG A CA 1
ATOM 1491 C C . ARG A 1 185 ? 6.094 12.077 1.334 1.00 56.66 185 ARG A C 1
ATOM 1493 O O . ARG A 1 185 ? 7.307 12.099 1.470 1.00 56.66 185 ARG A O 1
ATOM 1500 N N . THR A 1 186 ? 5.297 12.924 1.977 1.00 47.19 186 THR A N 1
ATOM 1501 C CA . THR A 1 186 ? 5.803 14.048 2.776 1.00 47.19 186 THR A CA 1
ATOM 1502 C C . THR A 1 186 ? 6.306 13.646 4.164 1.00 47.19 186 THR A C 1
ATOM 1504 O O . THR A 1 186 ? 6.893 14.489 4.835 1.00 47.19 186 THR A O 1
ATOM 1507 N N . ASN A 1 187 ? 6.071 12.406 4.620 1.00 51.31 187 ASN A N 1
ATOM 1508 C CA . ASN A 1 187 ? 6.606 11.883 5.885 1.00 51.31 187 ASN A CA 1
ATOM 1509 C C . ASN A 1 187 ? 6.469 10.341 5.966 1.00 51.31 187 ASN A C 1
ATOM 1511 O O . ASN A 1 187 ? 5.614 9.847 6.714 1.00 51.31 187 ASN A O 1
ATOM 1515 N N . PRO A 1 188 ? 7.225 9.570 5.160 1.00 58.72 188 PRO A N 1
ATOM 1516 C CA . PRO A 1 188 ? 7.148 8.112 5.179 1.00 58.72 188 PRO A CA 1
ATOM 1517 C C . PRO A 1 188 ? 7.658 7.574 6.522 1.00 58.72 188 PRO A C 1
ATOM 1519 O O . PRO A 1 188 ? 8.699 7.992 7.027 1.00 58.72 188 PRO A O 1
ATOM 1522 N N . SER A 1 189 ? 6.915 6.645 7.125 1.00 64.88 189 SER A N 1
ATOM 1523 C CA . SER A 1 189 ? 7.338 5.983 8.361 1.00 64.88 189 SER A CA 1
ATOM 1524 C C . SER A 1 189 ? 7.925 4.622 8.026 1.00 64.88 189 SER A C 1
ATOM 1526 O O . SER A 1 189 ? 7.299 3.805 7.356 1.00 64.88 189 SER A O 1
ATOM 1528 N N . GLU A 1 190 ? 9.109 4.326 8.559 1.00 66.50 190 GLU A N 1
ATOM 1529 C CA . GLU A 1 190 ? 9.770 3.047 8.287 1.00 66.50 190 GLU A CA 1
ATOM 1530 C C . GLU A 1 190 ? 9.019 1.823 8.831 1.00 66.50 190 GLU A C 1
ATOM 1532 O O . GLU A 1 190 ? 9.227 0.703 8.366 1.00 66.50 190 GLU A O 1
ATOM 1537 N N . LYS A 1 191 ? 8.166 2.019 9.840 1.00 72.44 191 LYS A N 1
ATOM 1538 C CA . LYS A 1 191 ? 7.564 0.921 10.610 1.00 72.44 191 LYS A CA 1
ATOM 1539 C C . LYS A 1 191 ? 6.045 0.922 10.591 1.00 72.44 191 LYS A C 1
ATOM 1541 O O . LYS A 1 191 ? 5.439 -0.045 11.045 1.00 72.44 191 LYS A O 1
ATOM 1546 N N . THR A 1 192 ? 5.420 1.998 10.117 1.00 80.81 192 THR A N 1
ATOM 1547 C CA . THR A 1 192 ? 3.970 2.143 10.230 1.00 80.81 192 THR A CA 1
ATOM 1548 C C . THR A 1 192 ? 3.312 2.716 8.988 1.00 80.81 192 THR A C 1
ATOM 1550 O O . THR A 1 192 ? 3.880 3.551 8.295 1.00 80.81 192 THR A O 1
ATOM 1553 N N . ILE A 1 193 ? 2.075 2.294 8.742 1.00 83.25 193 ILE A N 1
ATOM 1554 C CA . ILE A 1 193 ? 1.218 2.809 7.677 1.00 83.25 193 ILE A CA 1
ATOM 1555 C C . ILE A 1 193 ? 0.270 3.864 8.249 1.00 83.25 193 ILE A C 1
ATOM 1557 O O . ILE A 1 193 ? -0.275 3.727 9.353 1.00 83.25 193 ILE A O 1
ATOM 1561 N N . GLN A 1 194 ? 0.052 4.918 7.463 1.00 83.56 194 GLN A N 1
ATOM 1562 C CA . GLN A 1 194 ? -0.932 5.955 7.739 1.00 83.56 194 GLN A CA 1
ATOM 1563 C C . GLN A 1 194 ? -1.991 5.984 6.638 1.00 83.56 194 GLN A C 1
ATOM 1565 O O . GLN A 1 194 ? -1.712 6.293 5.484 1.00 83.56 194 GLN A O 1
ATOM 1570 N N . LEU A 1 195 ? -3.232 5.708 7.022 1.00 84.06 195 LEU A N 1
ATOM 1571 C CA . LEU A 1 195 ? -4.421 5.868 6.198 1.00 84.06 195 LEU A CA 1
ATOM 1572 C C . LEU A 1 195 ? -5.141 7.145 6.630 1.00 84.06 195 LEU A C 1
ATOM 1574 O O . LEU A 1 195 ? -6.016 7.144 7.500 1.00 84.06 195 LEU A O 1
ATOM 1578 N N . SER A 1 196 ? -4.744 8.259 6.020 1.00 76.38 196 SER A N 1
ATOM 1579 C CA . SER A 1 196 ? -5.229 9.601 6.366 1.00 76.38 196 SER A CA 1
ATOM 1580 C C . SER A 1 196 ? -6.728 9.804 6.106 1.00 76.38 196 SER A C 1
ATOM 1582 O O . SER A 1 196 ? -7.342 10.674 6.726 1.00 76.38 196 SER A O 1
ATOM 1584 N N . SER A 1 197 ? -7.338 8.991 5.244 1.00 78.44 197 SER A N 1
ATOM 1585 C CA . SER A 1 197 ? -8.780 8.967 5.002 1.00 78.44 197 SER A CA 1
ATOM 1586 C C . SER A 1 197 ? -9.228 7.537 4.718 1.00 78.44 197 SER A C 1
ATOM 1588 O O . SER A 1 197 ? -9.013 7.029 3.619 1.00 78.44 197 SER A O 1
ATOM 1590 N N . LEU A 1 198 ? -9.817 6.883 5.720 1.00 85.06 198 LEU A N 1
ATOM 1591 C CA . LEU A 1 198 ? -10.397 5.551 5.572 1.00 85.06 198 LEU A CA 1
ATOM 1592 C C . LEU A 1 198 ? -11.832 5.634 5.053 1.00 85.06 198 LEU A C 1
ATOM 1594 O O . LEU A 1 198 ? -12.169 4.950 4.096 1.00 85.06 198 LEU A O 1
ATOM 1598 N N . ALA A 1 199 ? -12.665 6.439 5.716 1.00 87.81 199 ALA A N 1
ATOM 1599 C CA . ALA A 1 199 ? -14.083 6.584 5.408 1.00 87.81 199 ALA A CA 1
ATOM 1600 C C . ALA A 1 199 ? -14.589 7.971 5.840 1.00 87.81 199 ALA A C 1
ATOM 1602 O O . ALA A 1 199 ? -14.152 8.467 6.886 1.00 87.81 199 ALA A O 1
ATOM 1603 N N . PRO A 1 200 ? -15.517 8.596 5.099 1.00 88.31 200 PRO A N 1
ATOM 1604 C CA . PRO A 1 200 ? -16.285 9.724 5.616 1.00 88.31 200 PRO A CA 1
ATOM 1605 C C . PRO A 1 200 ? -17.260 9.265 6.717 1.00 88.31 200 PRO A C 1
ATOM 1607 O O . PRO A 1 200 ? -17.627 8.091 6.779 1.00 88.31 200 PRO A O 1
ATOM 1610 N N . HIS A 1 201 ? -17.697 10.189 7.575 1.00 91.62 201 HIS A N 1
ATOM 1611 C CA . HIS A 1 201 ? -18.832 9.977 8.488 1.00 91.62 201 HIS A CA 1
ATOM 1612 C C . HIS A 1 201 ? -19.765 11.192 8.468 1.00 91.62 201 HIS A C 1
ATOM 1614 O O . HIS A 1 201 ? -19.376 12.264 8.014 1.00 91.62 201 HIS A O 1
ATOM 1620 N N . HIS A 1 202 ? -20.985 11.053 8.992 1.00 90.31 202 HIS A N 1
ATOM 1621 C CA . HIS A 1 202 ? -22.001 12.127 8.960 1.00 90.31 202 HIS A CA 1
ATOM 1622 C C . HIS A 1 202 ? -22.391 12.645 10.348 1.00 90.31 202 HIS A C 1
ATOM 1624 O O . HIS A 1 202 ? -23.505 13.111 10.580 1.00 90.31 202 HIS A O 1
ATOM 1630 N N . ARG A 1 203 ? -21.469 12.526 11.302 1.00 91.19 203 ARG A N 1
ATOM 1631 C CA . ARG A 1 203 ? -21.709 12.821 12.720 1.00 91.19 203 ARG A CA 1
ATOM 1632 C C . ARG A 1 203 ? -21.137 14.167 13.131 1.00 91.19 203 ARG A C 1
ATOM 1634 O O . ARG A 1 203 ? -19.963 14.459 12.899 1.00 91.19 203 ARG A O 1
ATOM 1641 N N . GLU A 1 204 ? -21.964 14.958 13.798 1.00 88.62 204 GLU A N 1
ATOM 1642 C CA . GLU A 1 204 ? -21.525 16.092 14.601 1.00 88.62 204 GLU A CA 1
ATOM 1643 C C . GLU A 1 204 ? -21.071 15.520 15.944 1.00 88.62 204 GLU A C 1
ATOM 1645 O O . GLU A 1 204 ? -21.905 15.150 16.759 1.00 88.62 204 GLU A O 1
ATOM 1650 N N . LEU A 1 205 ? -19.759 15.315 16.111 1.00 91.75 205 LEU A N 1
ATOM 1651 C CA . LEU A 1 205 ? -19.164 14.582 17.239 1.00 91.75 205 LEU A CA 1
ATOM 1652 C C . LEU A 1 205 ? -19.340 15.345 18.566 1.00 91.75 205 LEU A C 1
ATOM 1654 O O . LEU A 1 205 ? -18.384 15.951 19.061 1.00 91.75 205 LEU A O 1
ATOM 1658 N N . ASN A 1 206 ? -20.559 15.361 19.100 1.00 90.56 206 ASN A N 1
ATOM 1659 C CA . ASN A 1 206 ? -20.976 16.123 20.276 1.00 90.56 206 ASN A CA 1
ATOM 1660 C C . ASN A 1 206 ? -20.814 15.307 21.562 1.00 90.56 206 ASN A C 1
ATOM 1662 O O . ASN A 1 206 ? -20.655 15.882 22.634 1.00 90.56 206 ASN A O 1
ATOM 1666 N N . GLY A 1 207 ? -20.787 13.979 21.451 1.00 93.31 207 GLY A N 1
ATOM 1667 C CA . GLY A 1 207 ? -20.470 13.082 22.554 1.00 93.31 207 GLY A CA 1
ATOM 1668 C C . GLY A 1 207 ? -19.739 11.808 22.122 1.00 93.31 207 GLY A C 1
ATOM 1669 O O . GLY A 1 207 ? -19.563 11.548 20.927 1.00 93.31 207 GLY A O 1
ATOM 1670 N N . PRO A 1 208 ? -19.351 10.958 23.090 1.00 95.38 208 PRO A N 1
ATOM 1671 C CA . PRO A 1 208 ? -18.641 9.709 22.815 1.00 95.38 208 PRO A CA 1
ATOM 1672 C C . PRO A 1 208 ? -19.459 8.741 21.948 1.00 95.38 208 PRO A C 1
ATOM 1674 O O . PRO A 1 208 ? -18.889 8.007 21.142 1.00 95.38 208 PRO A O 1
ATOM 1677 N N . TRP A 1 209 ? -20.794 8.766 22.048 1.00 96.38 209 TRP A N 1
ATOM 1678 C CA . TRP A 1 209 ? -21.665 7.925 21.219 1.00 96.38 209 TRP A CA 1
ATOM 1679 C C . TRP A 1 209 ? -21.553 8.253 19.732 1.00 96.38 209 TRP A C 1
ATOM 1681 O O . TRP A 1 209 ? -21.535 7.348 18.901 1.00 96.38 209 TRP A O 1
ATOM 1691 N N . ASP A 1 210 ? -21.404 9.533 19.389 1.00 96.06 210 ASP A N 1
ATOM 1692 C CA . ASP A 1 210 ? -21.255 9.962 17.999 1.00 96.06 210 ASP A CA 1
ATOM 1693 C C . ASP A 1 210 ? -19.954 9.426 17.387 1.00 96.06 210 ASP A C 1
ATOM 1695 O O . ASP A 1 210 ? -19.937 9.034 16.219 1.00 96.06 210 ASP A O 1
ATOM 1699 N N . CYS A 1 211 ? -18.882 9.334 18.183 1.00 96.69 211 CYS A N 1
ATOM 1700 C CA . CYS A 1 211 ? -17.620 8.713 17.777 1.00 96.69 211 CYS A CA 1
ATOM 1701 C C . CYS A 1 211 ? -17.764 7.202 17.542 1.00 96.69 211 CYS A C 1
ATOM 1703 O O . CYS A 1 211 ? -17.226 6.677 16.561 1.00 96.69 211 CYS A O 1
ATOM 1705 N N . VAL A 1 212 ? -18.520 6.502 18.396 1.00 96.75 212 VAL A N 1
ATOM 1706 C CA . VAL A 1 212 ? -18.834 5.076 18.201 1.00 96.75 212 VAL A CA 1
ATOM 1707 C C . VAL A 1 212 ? -19.622 4.879 16.908 1.00 96.75 212 VAL A C 1
ATOM 1709 O O . VAL A 1 212 ? -19.280 4.007 16.109 1.00 96.75 212 VAL A O 1
ATOM 1712 N N . ILE A 1 213 ? -20.631 5.713 16.641 1.00 96.31 213 ILE A N 1
ATOM 1713 C CA . ILE A 1 213 ? -21.411 5.596 15.405 1.00 96.31 213 ILE A CA 1
ATOM 1714 C C . ILE A 1 213 ? -20.548 5.899 14.173 1.00 96.31 213 ILE A C 1
ATOM 1716 O O . ILE A 1 213 ? -20.592 5.137 13.211 1.00 96.31 213 ILE A O 1
ATOM 1720 N N . ALA A 1 214 ? -19.721 6.948 14.202 1.00 95.88 214 ALA A N 1
ATOM 1721 C CA . ALA A 1 214 ? -18.786 7.246 13.113 1.00 95.88 214 ALA A CA 1
ATOM 1722 C C . ALA A 1 214 ? -17.818 6.075 12.850 1.00 95.88 214 ALA A C 1
ATOM 1724 O O . ALA A 1 214 ? -17.519 5.743 11.703 1.00 95.88 214 ALA A O 1
ATOM 1725 N N . THR A 1 215 ? -17.375 5.396 13.910 1.00 96.50 215 THR A N 1
ATOM 1726 C CA . THR A 1 215 ? -16.558 4.180 13.807 1.00 96.50 215 THR A CA 1
ATOM 1727 C C . THR A 1 215 ? -17.324 3.040 13.135 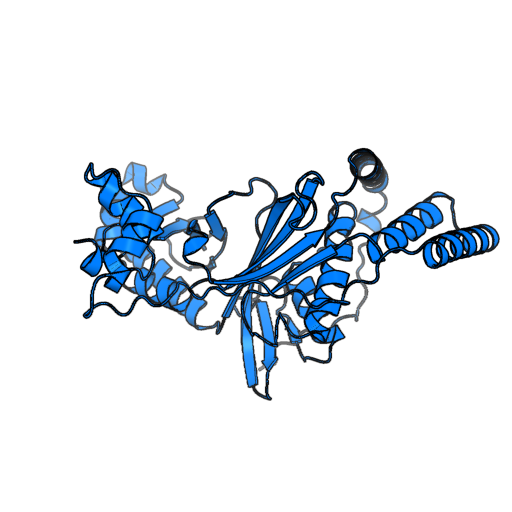1.00 96.50 215 THR A C 1
ATOM 1729 O O . THR A 1 215 ? -16.783 2.383 12.247 1.00 96.50 215 THR A O 1
ATOM 1732 N N . GLN A 1 216 ? -18.587 2.812 13.505 1.00 95.44 216 GLN A N 1
ATOM 1733 C CA . GLN A 1 216 ? -19.428 1.789 12.872 1.00 95.44 216 GLN A CA 1
ATOM 1734 C C . GLN A 1 216 ? -19.706 2.107 11.396 1.00 95.44 216 GLN A C 1
ATOM 1736 O O . GLN A 1 216 ? -19.654 1.206 10.561 1.00 95.44 216 GLN A O 1
ATOM 1741 N N . GLU A 1 217 ? -19.920 3.378 11.044 1.00 93.62 217 GLU A N 1
ATOM 1742 C CA . GLU A 1 217 ? -20.018 3.827 9.647 1.00 93.62 217 GLU A CA 1
ATOM 1743 C C . GLU A 1 217 ? -18.745 3.460 8.861 1.00 93.62 217 GLU A C 1
ATOM 1745 O O . GLU A 1 217 ? -18.834 2.901 7.764 1.00 93.62 217 GLU A O 1
ATOM 1750 N N . ALA A 1 218 ? -17.560 3.659 9.448 1.00 92.88 218 ALA A N 1
ATOM 1751 C CA . ALA A 1 218 ? -16.295 3.249 8.841 1.00 92.88 218 ALA A CA 1
ATOM 1752 C C . ALA A 1 218 ? -16.137 1.722 8.722 1.00 92.88 218 ALA A C 1
ATOM 1754 O O . ALA A 1 218 ? -15.589 1.241 7.728 1.00 92.88 218 ALA A O 1
ATOM 1755 N N . VAL A 1 219 ? -16.642 0.936 9.681 1.00 93.50 219 VAL A N 1
ATOM 1756 C CA . VAL A 1 219 ? -16.670 -0.533 9.560 1.00 93.50 219 VAL A CA 1
ATOM 1757 C C . VAL A 1 219 ? -17.573 -0.970 8.408 1.00 93.50 219 VAL A C 1
ATOM 1759 O O . VAL A 1 219 ? -17.177 -1.816 7.605 1.00 93.50 219 VAL A O 1
ATOM 1762 N N . VAL A 1 220 ? -18.767 -0.384 8.290 1.00 90.75 220 VAL A N 1
ATOM 1763 C CA . VAL A 1 220 ? -19.690 -0.659 7.178 1.00 90.75 220 VAL A CA 1
ATOM 1764 C C . VAL A 1 220 ? -19.051 -0.283 5.843 1.00 90.75 220 VAL A C 1
ATOM 1766 O O . VAL A 1 220 ? -19.199 -1.011 4.864 1.00 90.75 220 VAL A O 1
ATOM 1769 N N . HIS A 1 221 ? -18.306 0.821 5.797 1.00 88.81 221 HIS A N 1
ATOM 1770 C CA . HIS A 1 221 ? -17.545 1.221 4.619 1.00 88.81 221 HIS A CA 1
ATOM 1771 C C . HIS A 1 221 ? -16.469 0.182 4.258 1.00 88.81 221 HIS A C 1
ATOM 1773 O O . HIS A 1 221 ? -16.438 -0.293 3.126 1.00 88.81 221 HIS A O 1
ATOM 1779 N N . LEU A 1 222 ? -15.659 -0.260 5.228 1.00 88.69 222 LEU A N 1
ATOM 1780 C CA . LEU A 1 222 ? -14.656 -1.317 5.042 1.00 88.69 222 LEU A CA 1
ATOM 1781 C C . LEU A 1 222 ? -15.251 -2.667 4.606 1.00 88.69 222 LEU A C 1
ATOM 1783 O O . LEU A 1 222 ? -14.585 -3.449 3.921 1.00 88.69 222 LEU A O 1
ATOM 1787 N N . ALA A 1 223 ? -16.491 -2.966 4.999 1.00 88.00 223 ALA A N 1
ATOM 1788 C CA . ALA A 1 223 ? -17.184 -4.195 4.616 1.00 88.00 223 ALA A CA 1
ATOM 1789 C C . ALA A 1 223 ? -17.484 -4.275 3.110 1.00 88.00 223 ALA A C 1
ATOM 1791 O O . ALA A 1 223 ? -17.672 -5.373 2.597 1.00 88.00 223 ALA A O 1
ATOM 1792 N N . ARG A 1 224 ? -17.502 -3.137 2.401 1.00 85.44 224 ARG A N 1
ATOM 1793 C CA . ARG A 1 224 ? -17.752 -3.068 0.949 1.00 85.44 224 ARG A CA 1
ATOM 1794 C C . ARG A 1 224 ? -16.586 -3.586 0.113 1.00 85.44 224 ARG A C 1
ATOM 1796 O O . ARG A 1 224 ? -16.760 -3.846 -1.072 1.00 85.44 224 ARG A O 1
ATOM 1803 N N . TYR A 1 225 ? -15.405 -3.685 0.713 1.00 86.38 225 TYR A N 1
ATOM 1804 C CA . TYR A 1 225 ? -14.197 -4.140 0.040 1.00 86.38 225 TYR A CA 1
ATOM 1805 C C . TYR A 1 225 ? -13.963 -5.604 0.359 1.00 86.38 225 TYR A C 1
ATOM 1807 O O . TYR A 1 225 ? -14.140 -6.037 1.497 1.00 86.38 225 TYR A O 1
ATOM 1815 N N . GLU A 1 226 ? -13.501 -6.359 -0.621 1.00 88.00 226 GLU A N 1
ATOM 1816 C CA . GLU A 1 226 ? -12.984 -7.703 -0.398 1.00 88.00 226 GLU A CA 1
ATOM 1817 C C . GLU A 1 226 ? -11.524 -7.628 0.040 1.00 88.00 226 GLU A C 1
ATOM 1819 O O . GLU A 1 226 ? -11.135 -8.284 1.005 1.00 88.00 226 GLU A O 1
ATOM 1824 N N . ARG A 1 227 ? -10.738 -6.749 -0.595 1.00 87.88 227 ARG A N 1
ATOM 1825 C CA . ARG A 1 227 ? -9.297 -6.601 -0.345 1.00 87.88 227 ARG A CA 1
ATOM 1826 C C . ARG A 1 227 ? -8.901 -5.142 -0.156 1.00 87.88 227 ARG A C 1
ATOM 1828 O O . ARG A 1 227 ? -9.543 -4.241 -0.698 1.00 87.88 227 ARG A O 1
ATOM 1835 N N . MET A 1 228 ? -7.837 -4.914 0.610 1.00 91.00 228 MET A N 1
ATOM 1836 C CA . MET A 1 228 ? -7.255 -3.588 0.813 1.00 91.00 228 MET A CA 1
ATOM 1837 C C . MET A 1 228 ? -5.748 -3.647 0.578 1.00 91.00 228 MET A C 1
ATOM 1839 O O . MET A 1 228 ? -5.033 -4.310 1.324 1.00 91.00 228 MET A O 1
ATOM 1843 N N . ILE A 1 229 ? -5.285 -2.969 -0.468 1.00 91.62 229 ILE A N 1
ATOM 1844 C CA . ILE A 1 229 ? -3.912 -3.026 -0.968 1.00 91.62 229 ILE A CA 1
ATOM 1845 C C . ILE A 1 229 ? -3.237 -1.680 -0.742 1.00 91.62 229 ILE A C 1
ATOM 1847 O O . ILE A 1 229 ? -3.823 -0.629 -1.006 1.00 91.62 229 ILE A O 1
ATOM 1851 N N . TYR A 1 230 ? -1.995 -1.707 -0.277 1.00 89.75 230 TYR A N 1
ATOM 1852 C CA . TYR A 1 230 ? -1.207 -0.518 0.002 1.00 89.75 230 TYR A CA 1
ATOM 1853 C C . TYR A 1 230 ? 0.155 -0.576 -0.679 1.00 89.75 230 TYR A C 1
ATOM 1855 O O . TYR A 1 230 ? 0.877 -1.564 -0.536 1.00 89.75 230 TYR A O 1
ATOM 1863 N N . LEU A 1 231 ? 0.516 0.498 -1.387 1.00 88.12 231 LEU A N 1
ATOM 1864 C CA . LEU A 1 231 ? 1.875 0.708 -1.879 1.00 88.12 231 LEU A CA 1
ATOM 1865 C C . LEU A 1 231 ? 2.677 1.531 -0.888 1.00 88.12 231 LEU A C 1
ATOM 1867 O O . LEU A 1 231 ? 2.356 2.690 -0.612 1.00 88.12 231 LEU A O 1
ATOM 1871 N N . ARG A 1 232 ? 3.773 0.937 -0.437 1.00 85.56 232 ARG A N 1
ATOM 1872 C CA . ARG A 1 232 ? 4.819 1.602 0.327 1.00 85.56 232 ARG A CA 1
ATOM 1873 C C . ARG A 1 232 ? 6.007 1.922 -0.577 1.00 85.56 232 ARG A C 1
ATOM 1875 O O . ARG A 1 232 ? 6.313 1.133 -1.470 1.00 85.56 232 ARG A O 1
ATOM 1882 N N . SER A 1 233 ? 6.654 3.056 -0.342 1.00 82.62 233 SER A N 1
ATOM 1883 C CA . SER A 1 233 ? 7.701 3.629 -1.186 1.00 82.62 233 SER A CA 1
ATOM 1884 C C . SER A 1 233 ? 8.818 4.150 -0.282 1.00 82.62 233 SER A C 1
ATOM 1886 O O . SER A 1 233 ? 8.690 5.213 0.320 1.00 82.62 233 SER A O 1
ATOM 1888 N N . THR A 1 234 ? 9.909 3.396 -0.161 1.00 74.38 234 THR A N 1
ATOM 1889 C CA . THR A 1 234 ? 11.046 3.742 0.707 1.00 74.38 234 THR A CA 1
ATOM 1890 C C . THR A 1 234 ? 12.369 3.583 -0.019 1.00 74.38 234 THR A C 1
ATOM 1892 O O . THR A 1 234 ? 12.504 2.725 -0.882 1.00 74.38 234 THR A O 1
ATOM 1895 N N . GLU A 1 235 ? 13.368 4.389 0.328 1.00 72.38 235 GLU A N 1
ATOM 1896 C CA . GLU A 1 235 ? 14.736 4.183 -0.156 1.00 72.38 235 GLU A CA 1
ATOM 1897 C C . GLU A 1 235 ? 15.409 3.084 0.688 1.00 72.38 235 GLU A C 1
ATOM 1899 O O . GLU A 1 235 ? 15.403 3.137 1.916 1.00 72.38 235 GLU A O 1
ATOM 1904 N N . GLU A 1 236 ? 15.929 2.048 0.031 1.00 76.44 236 GLU A N 1
ATOM 1905 C CA . GLU A 1 236 ? 16.639 0.908 0.625 1.00 76.44 236 GLU A CA 1
ATOM 1906 C C . GLU A 1 236 ? 17.890 0.573 -0.223 1.00 76.44 236 GLU A C 1
ATOM 1908 O O . GLU A 1 236 ? 18.384 1.409 -0.974 1.00 76.44 236 GLU A O 1
ATOM 1913 N N . ARG A 1 237 ? 18.450 -0.634 -0.094 1.00 79.38 237 ARG A N 1
ATOM 1914 C CA . ARG A 1 237 ? 19.576 -1.149 -0.891 1.00 79.38 237 ARG A CA 1
ATOM 1915 C C . ARG A 1 237 ? 19.108 -2.322 -1.757 1.00 79.38 237 ARG A C 1
ATOM 1917 O O . ARG A 1 237 ? 18.134 -2.983 -1.385 1.00 79.38 237 ARG A O 1
ATOM 1924 N N . PHE A 1 238 ? 19.760 -2.578 -2.894 1.00 78.12 238 PHE A N 1
ATOM 1925 C CA . PHE A 1 238 ? 19.458 -3.775 -3.691 1.00 78.12 238 PHE A CA 1
ATOM 1926 C C . PHE A 1 238 ? 19.794 -5.050 -2.899 1.00 78.12 238 PHE A C 1
ATOM 1928 O O . PHE A 1 238 ? 20.859 -5.111 -2.286 1.00 78.12 238 PHE A O 1
ATOM 1935 N N . PRO A 1 239 ? 18.931 -6.081 -2.916 1.00 75.12 239 PRO A N 1
ATOM 1936 C CA . PRO A 1 239 ? 19.228 -7.342 -2.240 1.00 75.12 239 PRO A CA 1
ATOM 1937 C C . PRO A 1 239 ? 20.490 -8.040 -2.769 1.00 75.12 239 PRO A C 1
ATOM 1939 O O . PRO A 1 239 ? 21.298 -8.519 -1.975 1.00 75.12 239 PRO A O 1
ATOM 1942 N N . GLU A 1 240 ? 20.685 -8.077 -4.091 1.00 72.19 240 GLU A N 1
ATOM 1943 C CA . GLU A 1 240 ? 21.875 -8.684 -4.710 1.00 72.19 240 GLU A CA 1
ATOM 1944 C C . GLU A 1 240 ? 23.165 -7.866 -4.536 1.00 72.19 240 GLU A C 1
ATOM 1946 O O . GLU A 1 240 ? 24.259 -8.429 -4.576 1.00 72.19 240 GLU A O 1
ATOM 1951 N N . ASP A 1 241 ? 23.054 -6.545 -4.380 1.00 76.44 241 ASP A N 1
ATOM 1952 C CA . ASP A 1 241 ? 24.194 -5.648 -4.182 1.00 76.44 241 ASP A CA 1
ATOM 1953 C C . ASP A 1 241 ? 23.849 -4.586 -3.130 1.00 76.44 241 ASP A C 1
ATOM 1955 O O . ASP A 1 241 ? 23.345 -3.506 -3.465 1.00 76.44 241 ASP A O 1
ATOM 1959 N N . PRO A 1 242 ? 24.111 -4.883 -1.845 1.00 74.81 242 PRO A N 1
ATOM 1960 C CA . PRO A 1 242 ? 23.768 -3.986 -0.760 1.00 74.81 242 PRO A CA 1
ATOM 1961 C C . PRO A 1 242 ? 24.449 -2.626 -0.876 1.00 74.81 242 PRO A C 1
ATOM 1963 O O . PRO A 1 242 ? 23.963 -1.678 -0.279 1.00 74.81 242 PRO A O 1
ATOM 1966 N N . GLU A 1 243 ? 25.548 -2.467 -1.614 1.00 78.25 243 GLU A N 1
ATOM 1967 C CA . GLU A 1 243 ? 26.209 -1.163 -1.732 1.00 78.25 243 GLU A CA 1
ATOM 1968 C C . GLU A 1 243 ? 25.498 -0.204 -2.690 1.00 78.25 243 GLU A C 1
ATOM 1970 O O . GLU A 1 243 ? 25.706 1.010 -2.626 1.00 78.25 243 GLU A O 1
ATOM 1975 N N . VAL A 1 244 ? 24.587 -0.719 -3.517 1.00 77.62 244 VAL A N 1
ATOM 1976 C CA . VAL A 1 244 ? 23.791 0.092 -4.435 1.00 77.62 244 VAL A CA 1
ATOM 1977 C C . VAL A 1 244 ? 22.518 0.554 -3.729 1.00 77.62 244 VAL A C 1
ATOM 1979 O O . VAL A 1 244 ? 21.610 -0.232 -3.442 1.00 77.62 244 VAL A O 1
ATOM 1982 N N . VAL A 1 245 ? 22.446 1.861 -3.463 1.00 79.88 245 VAL A N 1
ATOM 1983 C CA . VAL A 1 245 ? 21.215 2.530 -3.017 1.00 79.88 245 VAL A CA 1
ATOM 1984 C C . VAL A 1 245 ? 20.128 2.295 -4.063 1.00 79.88 245 VAL A C 1
ATOM 1986 O O . VAL A 1 245 ? 20.397 2.359 -5.257 1.00 79.88 245 VAL A O 1
ATOM 1989 N N . ALA A 1 246 ? 18.911 2.015 -3.617 1.00 81.12 246 ALA A N 1
ATOM 1990 C CA . ALA A 1 246 ? 17.762 1.657 -4.431 1.00 81.12 246 ALA A CA 1
ATOM 1991 C C . ALA A 1 246 ? 16.489 2.286 -3.866 1.00 81.12 246 ALA A C 1
ATOM 1993 O O . ALA A 1 246 ? 16.376 2.559 -2.675 1.00 81.12 246 ALA A O 1
ATOM 1994 N N . HIS A 1 247 ? 15.477 2.447 -4.704 1.00 83.06 247 HIS A N 1
ATOM 1995 C CA . HIS A 1 247 ? 14.127 2.707 -4.241 1.00 83.06 247 HIS A CA 1
ATOM 1996 C C . HIS A 1 247 ? 13.338 1.399 -4.200 1.00 83.06 247 HIS A C 1
ATOM 1998 O O . HIS A 1 247 ? 13.245 0.694 -5.203 1.00 83.06 247 HIS A O 1
ATOM 2004 N N . ARG A 1 248 ? 12.749 1.078 -3.049 1.00 85.38 248 ARG A N 1
ATOM 2005 C CA . ARG A 1 248 ? 11.912 -0.099 -2.841 1.00 85.38 248 ARG A CA 1
ATOM 2006 C C . ARG A 1 248 ? 10.437 0.270 -2.804 1.00 85.38 248 ARG A C 1
ATOM 2008 O O . ARG A 1 248 ? 9.976 1.070 -1.991 1.00 85.38 248 ARG A O 1
ATOM 2015 N N . TYR A 1 249 ? 9.680 -0.440 -3.620 1.00 87.75 249 TYR A N 1
ATOM 2016 C CA . TYR A 1 249 ? 8.232 -0.434 -3.654 1.00 87.75 249 TYR A CA 1
ATOM 2017 C C . TYR A 1 249 ? 7.694 -1.728 -3.063 1.00 87.75 249 TYR A C 1
ATOM 2019 O O . TYR A 1 249 ? 7.948 -2.796 -3.611 1.00 87.75 249 TYR A O 1
ATOM 2027 N N . SER A 1 250 ? 6.956 -1.654 -1.957 1.00 87.88 250 SER A N 1
ATOM 2028 C CA . SER A 1 250 ? 6.344 -2.837 -1.334 1.00 87.88 250 SER A CA 1
ATOM 2029 C C . SER A 1 250 ? 4.832 -2.816 -1.501 1.00 87.88 250 SER A C 1
ATOM 2031 O O . SER A 1 250 ? 4.184 -1.836 -1.129 1.00 87.88 250 SER A O 1
ATOM 2033 N N . LEU A 1 251 ? 4.277 -3.909 -2.021 1.00 90.19 251 LEU A N 1
ATOM 2034 C CA . LEU A 1 251 ? 2.838 -4.145 -2.068 1.00 90.19 251 LEU A CA 1
ATOM 2035 C C . LEU A 1 251 ? 2.414 -4.930 -0.830 1.00 90.19 251 LEU A C 1
ATOM 2037 O O . LEU A 1 251 ? 2.860 -6.058 -0.617 1.00 90.19 251 LEU A O 1
ATOM 2041 N N . LEU A 1 252 ? 1.549 -4.323 -0.023 1.00 89.56 252 LEU A N 1
ATOM 2042 C CA . LEU A 1 252 ? 1.050 -4.876 1.231 1.00 89.56 252 LEU A CA 1
ATOM 2043 C C . LEU A 1 252 ? -0.461 -5.095 1.143 1.00 89.56 252 LEU A C 1
ATOM 2045 O O . LEU A 1 252 ? -1.185 -4.221 0.668 1.00 89.56 252 LEU A O 1
ATOM 2049 N N . GLU A 1 253 ? -0.949 -6.223 1.645 1.00 90.31 253 GLU A N 1
ATOM 2050 C CA . GLU A 1 253 ? -2.370 -6.423 1.926 1.00 90.31 253 GLU A CA 1
ATOM 2051 C C . GLU A 1 253 ? -2.642 -6.110 3.398 1.00 90.31 253 GLU A C 1
ATOM 2053 O O . GLU A 1 253 ? -2.029 -6.677 4.305 1.00 90.31 253 GLU A O 1
ATOM 2058 N N . LEU A 1 254 ? -3.553 -5.168 3.640 1.00 89.75 254 LEU A N 1
ATOM 2059 C CA . LEU A 1 254 ? -3.930 -4.780 4.993 1.00 89.75 254 LEU A CA 1
ATOM 2060 C C . LEU A 1 254 ? -4.876 -5.826 5.596 1.00 89.75 254 LEU A C 1
ATOM 2062 O O . LEU A 1 254 ? -5.762 -6.325 4.893 1.00 89.75 254 LEU A O 1
ATOM 2066 N N . PRO A 1 255 ? -4.786 -6.099 6.913 1.00 85.19 255 PRO A N 1
ATOM 2067 C CA . PRO A 1 255 ? -5.593 -7.108 7.599 1.00 85.19 255 PRO A CA 1
ATOM 2068 C C . PRO A 1 255 ? -7.027 -6.611 7.862 1.00 85.19 255 PRO A C 1
ATOM 2070 O O . PRO A 1 255 ? -7.504 -6.574 9.001 1.00 85.19 255 PRO A O 1
ATOM 2073 N N . LYS A 1 256 ? -7.740 -6.228 6.798 1.00 87.38 256 LYS A N 1
ATOM 2074 C CA . LYS A 1 256 ? -9.040 -5.545 6.817 1.00 87.38 256 LYS A CA 1
ATOM 2075 C C . LYS A 1 256 ? -10.059 -6.217 7.732 1.00 87.38 256 LYS A C 1
ATOM 2077 O O . LYS A 1 256 ? -10.697 -5.547 8.535 1.00 87.38 256 LYS A O 1
ATOM 2082 N N . THR A 1 257 ? -10.199 -7.539 7.650 1.00 82.75 257 THR A N 1
ATOM 2083 C CA . THR A 1 257 ? -11.157 -8.301 8.470 1.00 82.75 257 THR A CA 1
ATOM 2084 C C . THR A 1 257 ? -10.860 -8.176 9.965 1.00 82.75 257 THR A C 1
ATOM 2086 O O . THR A 1 257 ? -11.779 -8.010 10.767 1.00 82.75 257 THR A O 1
ATOM 2089 N N . ASN A 1 258 ? -9.582 -8.208 10.354 1.00 83.00 258 ASN A N 1
ATOM 2090 C CA . ASN A 1 258 ? -9.179 -8.022 11.747 1.00 83.00 258 ASN A CA 1
ATOM 2091 C C . ASN A 1 258 ? -9.383 -6.562 12.181 1.00 83.00 258 ASN A C 1
ATOM 2093 O O . ASN A 1 258 ? -9.959 -6.317 13.238 1.00 83.00 258 ASN A O 1
ATOM 2097 N N . MET A 1 259 ? -9.013 -5.598 11.330 1.00 87.19 259 MET A N 1
ATOM 2098 C CA . MET A 1 259 ? -9.258 -4.172 11.579 1.00 87.19 259 MET A CA 1
ATOM 2099 C C . MET A 1 259 ? -10.746 -3.900 11.830 1.00 87.19 259 MET A C 1
ATOM 2101 O O . MET A 1 259 ? -11.089 -3.326 12.859 1.00 87.19 259 MET A O 1
ATOM 2105 N N . MET A 1 260 ? -11.631 -4.402 10.960 1.00 87.00 260 MET A N 1
ATOM 2106 C CA . MET A 1 260 ? -13.085 -4.304 11.121 1.00 87.00 260 MET A CA 1
ATOM 2107 C C . MET A 1 260 ? -13.552 -4.914 12.441 1.00 87.00 260 MET A C 1
ATOM 2109 O O . MET A 1 260 ? -14.244 -4.249 13.204 1.00 87.00 260 MET A O 1
ATOM 2113 N N . LYS A 1 261 ? -13.137 -6.153 12.743 1.00 85.75 261 LYS A N 1
ATOM 2114 C CA . LYS A 1 261 ? -13.512 -6.841 13.986 1.00 85.75 261 LYS A CA 1
ATOM 2115 C C . LYS A 1 261 ? -13.128 -6.021 15.219 1.00 85.75 261 LYS A C 1
ATOM 2117 O O . LYS A 1 261 ? -13.928 -5.899 16.139 1.00 85.75 261 LYS A O 1
ATOM 2122 N N . ARG A 1 262 ? -11.913 -5.466 15.244 1.00 88.62 262 ARG A N 1
ATOM 2123 C CA . ARG A 1 262 ? -11.408 -4.673 16.374 1.00 88.62 262 ARG A CA 1
ATOM 2124 C C . ARG A 1 262 ? -12.131 -3.330 16.486 1.00 88.62 262 ARG A C 1
ATOM 2126 O O . ARG A 1 262 ? -12.538 -2.963 17.581 1.00 88.62 262 ARG A O 1
ATOM 2133 N N . MET A 1 263 ? -12.363 -2.647 15.365 1.00 92.00 263 MET A N 1
ATOM 2134 C CA . MET A 1 263 ? -13.127 -1.395 15.324 1.00 92.00 263 MET A CA 1
ATOM 2135 C C . MET A 1 263 ? -14.5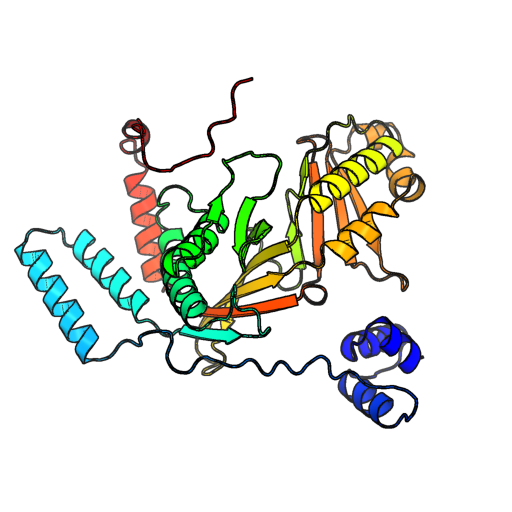79 -1.583 15.781 1.00 92.00 263 MET A C 1
ATOM 2137 O O . MET A 1 263 ? -15.093 -0.749 16.518 1.00 92.00 263 MET A O 1
ATOM 2141 N N . SER A 1 264 ? -15.229 -2.693 15.414 1.00 89.88 264 SER A N 1
ATOM 2142 C CA . SER A 1 264 ? -16.596 -3.011 15.853 1.00 89.88 264 SER A CA 1
ATOM 2143 C C . SER A 1 264 ? -16.734 -3.221 17.359 1.00 89.88 264 SER A C 1
ATOM 2145 O O . SER A 1 264 ? -17.849 -3.142 17.870 1.00 89.88 264 SER A O 1
ATOM 2147 N N . CYS A 1 265 ? -15.636 -3.515 18.058 1.00 90.06 265 CYS A N 1
ATOM 2148 C CA . CYS A 1 265 ? -15.633 -3.717 19.502 1.00 90.06 265 CYS A CA 1
ATOM 2149 C C . CYS A 1 265 ? -15.507 -2.417 20.302 1.00 90.06 265 CYS A C 1
ATOM 2151 O O . CYS A 1 265 ? -15.670 -2.491 21.519 1.00 90.06 265 CYS A O 1
ATOM 2153 N N . LEU A 1 266 ? -15.219 -1.277 19.657 1.00 93.19 266 LEU A N 1
ATOM 2154 C CA . LEU A 1 266 ? -15.095 0.015 20.332 1.00 93.19 266 LEU A CA 1
ATOM 2155 C C . LEU A 1 266 ? -16.445 0.481 20.880 1.00 93.19 266 LEU A C 1
ATOM 2157 O O . LEU A 1 266 ? -17.488 0.351 20.231 1.00 93.19 266 LEU A O 1
ATOM 2161 N N . ARG A 1 267 ? -16.410 1.025 22.091 1.00 93.94 267 ARG A N 1
ATOM 2162 C CA . ARG A 1 267 ? -17.575 1.379 22.896 1.00 93.94 267 ARG A CA 1
ATOM 2163 C C . ARG A 1 267 ? -17.501 2.823 23.371 1.00 93.94 267 ARG A C 1
ATOM 2165 O O . ARG A 1 267 ? -16.537 3.544 23.129 1.00 93.94 267 ARG A O 1
ATOM 2172 N N . LEU A 1 268 ? -18.558 3.243 24.060 1.00 95.69 268 LEU A N 1
ATOM 2173 C CA . LEU A 1 268 ? -18.663 4.571 24.659 1.00 95.69 268 LEU A CA 1
ATOM 2174 C C . LEU A 1 268 ? -17.492 4.868 25.589 1.00 95.69 268 LEU A C 1
ATOM 2176 O O . LEU A 1 268 ? -16.958 5.973 25.565 1.00 95.69 268 LEU A O 1
ATOM 2180 N N . GLU A 1 269 ? -17.092 3.875 26.379 1.00 95.69 269 GLU A N 1
ATOM 2181 C CA . GLU A 1 269 ? -16.061 4.003 27.403 1.00 95.69 269 GLU A CA 1
ATOM 2182 C C . GLU A 1 269 ? -14.685 4.308 26.800 1.00 95.69 269 GLU A C 1
ATOM 2184 O O . GLU A 1 269 ? -13.894 5.008 27.424 1.00 95.69 269 GLU A O 1
ATOM 2189 N N . ASP A 1 270 ? -14.423 3.864 25.567 1.00 94.38 270 ASP A N 1
ATOM 2190 C CA . ASP A 1 270 ? -13.160 4.132 24.871 1.00 94.38 270 ASP A CA 1
ATOM 2191 C C . ASP A 1 270 ? -13.029 5.611 24.469 1.00 94.38 270 ASP A C 1
ATOM 2193 O O . ASP A 1 270 ? -11.924 6.146 24.376 1.00 94.38 270 ASP A O 1
ATOM 2197 N N . PHE A 1 271 ? -14.160 6.291 24.244 1.00 95.75 271 PHE A N 1
ATOM 2198 C CA . PHE A 1 271 ? -14.198 7.702 23.856 1.00 95.75 271 PHE A CA 1
ATOM 2199 C C . PHE A 1 271 ? -14.554 8.645 25.007 1.00 95.75 271 PHE A C 1
ATOM 2201 O O . PHE A 1 271 ? -14.244 9.831 24.920 1.00 95.75 271 PHE A O 1
ATOM 2208 N N . ALA A 1 272 ? -15.186 8.152 26.075 1.00 94.75 272 ALA A N 1
ATOM 2209 C CA . ALA A 1 272 ? -15.647 8.963 27.201 1.00 94.75 272 ALA A CA 1
ATOM 2210 C C . ALA A 1 272 ? -14.572 9.906 27.787 1.00 94.75 272 ALA A C 1
ATOM 2212 O O . ALA A 1 272 ? -14.903 11.077 27.985 1.00 94.75 272 ALA A O 1
ATOM 2213 N N . PRO A 1 273 ? -13.293 9.496 27.948 1.00 95.06 273 PRO A N 1
ATOM 2214 C CA . PRO A 1 273 ? -12.252 10.372 28.495 1.00 95.06 273 PRO A CA 1
ATOM 2215 C C . PRO A 1 273 ? -12.026 11.668 27.704 1.00 95.06 273 PRO A C 1
ATOM 2217 O O . PRO A 1 273 ? -11.570 12.665 28.255 1.00 95.06 273 PRO A O 1
ATOM 2220 N N . TYR A 1 274 ? -12.352 11.697 26.407 1.00 93.25 274 TYR A N 1
ATOM 2221 C CA . TYR A 1 274 ? -12.192 12.906 25.590 1.00 93.25 274 TYR A CA 1
ATOM 2222 C C . TYR A 1 274 ? -13.311 13.937 25.779 1.00 93.25 274 TYR A C 1
ATOM 2224 O O . TYR A 1 274 ? -13.203 15.037 25.236 1.00 93.25 274 TYR A O 1
ATOM 2232 N N . PHE A 1 275 ? -14.377 13.577 26.497 1.00 93.50 275 PHE A N 1
ATOM 2233 C CA . PHE A 1 275 ? -15.567 14.400 26.712 1.00 93.50 275 PHE A CA 1
ATOM 2234 C C . PHE A 1 275 ? -15.796 14.739 28.194 1.00 93.50 275 PHE A C 1
ATOM 2236 O O . PHE A 1 275 ? -16.834 15.302 28.525 1.00 93.50 275 PHE A O 1
ATOM 2243 N N . GLU A 1 276 ? -14.848 14.421 29.085 1.00 92.81 276 GLU A N 1
ATOM 2244 C CA . GLU A 1 276 ? -14.935 14.767 30.514 1.00 92.81 276 GLU A CA 1
ATOM 2245 C C . GLU A 1 276 ? -14.860 16.285 30.759 1.00 92.81 276 GLU A C 1
ATOM 2247 O O . GLU A 1 276 ? -15.515 16.800 31.663 1.00 92.81 276 GLU A O 1
ATOM 2252 N N . ASP A 1 277 ? -14.095 17.005 29.933 1.00 92.94 277 ASP A N 1
ATOM 2253 C CA . ASP A 1 277 ? -14.044 18.470 29.907 1.00 92.94 277 ASP A CA 1
ATOM 2254 C C . ASP A 1 277 ? -14.769 18.982 28.656 1.00 92.94 277 ASP A C 1
ATOM 2256 O O . ASP A 1 277 ? -14.262 18.880 27.536 1.00 92.94 277 ASP A O 1
ATOM 2260 N N . GLU A 1 278 ? -15.965 19.546 28.843 1.00 87.62 278 GLU A N 1
ATOM 2261 C CA . GLU A 1 278 ? -16.805 20.045 27.749 1.00 87.62 278 GLU A CA 1
ATOM 2262 C C . GLU A 1 278 ? -16.136 21.164 26.932 1.00 87.62 278 GLU A C 1
ATOM 2264 O O . GLU A 1 278 ? -16.320 21.231 25.713 1.00 87.62 278 GLU A O 1
ATOM 2269 N N . GLN A 1 279 ? -15.339 22.039 27.560 1.00 89.06 279 GLN A N 1
ATOM 2270 C CA . GLN A 1 279 ? -14.677 23.138 26.847 1.00 89.06 279 GLN A CA 1
ATOM 2271 C C . GLN A 1 279 ? -13.544 22.617 25.967 1.00 89.06 279 GLN A C 1
ATOM 2273 O O . GLN A 1 279 ? -13.399 23.035 24.814 1.00 89.06 279 GLN A O 1
ATOM 2278 N N . GLU A 1 280 ? -12.749 21.695 26.500 1.00 90.00 280 GLU A N 1
ATOM 2279 C CA . GLU A 1 280 ? -11.666 21.053 25.764 1.00 90.00 280 GLU A CA 1
ATOM 2280 C C . GLU A 1 280 ? -12.219 20.159 24.643 1.00 90.00 280 GLU A C 1
ATOM 2282 O O . GLU A 1 280 ? -11.769 20.235 23.494 1.00 90.00 280 GLU A O 1
ATOM 2287 N N . ALA A 1 281 ? -13.271 19.386 24.924 1.00 87.25 281 ALA A N 1
ATOM 2288 C CA . ALA A 1 281 ? -13.967 18.573 23.934 1.00 87.25 281 ALA A CA 1
ATOM 2289 C C . ALA A 1 281 ? -14.546 19.427 22.798 1.00 87.25 281 ALA A C 1
ATOM 2291 O O . ALA A 1 281 ? -14.465 19.039 21.632 1.00 87.25 281 ALA A O 1
ATOM 2292 N N . ALA A 1 282 ? -15.096 20.611 23.088 1.00 87.50 282 ALA A N 1
ATOM 2293 C CA . ALA A 1 282 ? -15.598 21.534 22.070 1.00 87.50 282 ALA A CA 1
ATOM 2294 C C . ALA A 1 282 ? -14.482 22.084 21.159 1.00 87.50 282 ALA A C 1
ATOM 2296 O O . ALA A 1 282 ? -14.711 22.298 19.969 1.00 87.50 282 ALA A O 1
ATOM 2297 N N . ARG A 1 283 ? -13.262 22.263 21.680 1.00 89.00 283 ARG A N 1
ATOM 2298 C CA . ARG A 1 283 ? -12.104 22.752 20.908 1.00 89.00 283 ARG A CA 1
ATOM 2299 C C . ARG A 1 283 ? -11.429 21.671 20.068 1.00 89.00 283 ARG A C 1
ATOM 2301 O O . ARG A 1 283 ? -10.852 21.981 19.025 1.00 89.00 283 ARG A O 1
ATOM 2308 N N . ARG A 1 284 ? -11.493 20.407 20.493 1.00 91.81 284 ARG A N 1
ATOM 2309 C CA . ARG A 1 284 ? -10.874 19.287 19.773 1.00 91.81 284 ARG A CA 1
ATOM 2310 C C . ARG A 1 284 ? -11.509 19.077 18.402 1.00 91.81 284 ARG A C 1
ATOM 2312 O O . ARG A 1 284 ? -12.726 18.971 18.257 1.00 91.81 284 ARG A O 1
ATOM 2319 N N . ASN A 1 285 ? -10.660 18.971 17.381 1.00 92.00 285 ASN A N 1
ATOM 2320 C CA . ASN A 1 285 ? -11.096 18.596 16.036 1.00 92.00 285 ASN A CA 1
ATOM 2321 C C . ASN A 1 285 ? -11.053 17.080 15.811 1.00 92.00 285 ASN A C 1
ATOM 2323 O O . ASN A 1 285 ? -11.665 16.595 14.866 1.00 92.00 285 ASN A O 1
ATOM 2327 N N . SER A 1 286 ? -10.338 16.323 16.643 1.00 94.19 286 SER A N 1
ATOM 2328 C CA . SER A 1 286 ? -10.199 14.881 16.474 1.00 94.19 286 SER A CA 1
ATOM 2329 C C . SER A 1 286 ? -10.091 14.129 17.796 1.00 94.19 286 SER A C 1
ATOM 2331 O O . SER A 1 286 ? -9.632 14.659 18.810 1.00 94.19 286 SER A O 1
ATOM 2333 N N . PHE A 1 287 ? -10.515 12.870 17.748 1.00 95.31 287 PHE A N 1
ATOM 2334 C CA . PHE A 1 287 ? -10.564 11.935 18.863 1.00 95.31 287 PHE A CA 1
ATOM 2335 C C . PHE A 1 287 ? -9.833 10.663 18.445 1.00 95.31 287 PHE A C 1
ATOM 2337 O O . PHE A 1 287 ? -10.257 10.001 17.498 1.00 95.31 287 PHE A O 1
ATOM 2344 N N . THR A 1 288 ? -8.716 10.352 19.103 1.00 95.25 288 THR A N 1
ATOM 2345 C CA . THR A 1 288 ? -7.819 9.262 18.693 1.00 95.25 288 THR A CA 1
ATOM 2346 C C . THR A 1 288 ? -7.749 8.195 19.764 1.00 95.25 288 THR A C 1
ATOM 2348 O O . THR A 1 288 ? -7.105 8.428 20.779 1.00 95.25 288 THR A O 1
ATOM 2351 N N . VAL A 1 289 ? -8.324 7.023 19.506 1.00 94.88 289 VAL A N 1
ATOM 2352 C CA . VAL A 1 289 ? -8.263 5.871 20.413 1.00 94.88 289 VAL A CA 1
ATOM 2353 C C . VAL A 1 289 ? -7.233 4.850 19.920 1.00 94.88 289 VAL A C 1
ATOM 2355 O O . VAL A 1 289 ? -7.207 4.527 18.725 1.00 94.88 289 VAL A O 1
ATOM 2358 N N . PRO A 1 290 ? -6.361 4.327 20.800 1.00 92.31 290 PRO A N 1
ATOM 2359 C CA . PRO A 1 290 ? -5.506 3.206 20.446 1.00 92.31 290 PRO A CA 1
ATOM 2360 C C . PRO A 1 290 ? -6.352 1.933 20.367 1.00 92.31 290 PRO A C 1
ATOM 2362 O O . PRO A 1 290 ? -7.025 1.554 21.321 1.00 92.31 290 PRO A O 1
ATOM 2365 N N . VAL A 1 291 ? -6.289 1.243 19.235 1.00 87.56 291 VAL A N 1
ATOM 2366 C CA . VAL A 1 291 ? -6.869 -0.089 19.083 1.00 87.56 291 VAL A CA 1
ATOM 2367 C C . VAL A 1 291 ? -5.810 -1.110 19.457 1.00 87.56 291 VAL A C 1
ATOM 2369 O O . VAL A 1 291 ? -4.758 -1.199 18.817 1.00 87.56 291 VAL A O 1
ATOM 2372 N N . ILE A 1 292 ? -6.096 -1.866 20.512 1.00 81.00 292 ILE A N 1
ATOM 2373 C CA . ILE A 1 292 ? -5.189 -2.859 21.081 1.00 81.00 292 ILE A CA 1
ATOM 2374 C C . ILE A 1 292 ? -5.677 -4.288 20.820 1.00 81.00 292 ILE A C 1
ATOM 2376 O O . ILE A 1 292 ? -6.868 -4.533 20.601 1.00 81.00 292 ILE A O 1
ATOM 2380 N N . ASP A 1 293 ? -4.752 -5.240 20.813 1.00 71.94 293 ASP A N 1
ATOM 2381 C CA . ASP A 1 293 ? -5.073 -6.662 20.787 1.00 71.94 293 ASP A CA 1
ATOM 2382 C C . ASP A 1 293 ? -5.441 -7.204 22.182 1.00 71.94 293 ASP A C 1
ATOM 2384 O O . ASP A 1 293 ? -5.498 -6.479 23.175 1.00 71.94 293 ASP A O 1
ATOM 2388 N N . GLU A 1 294 ? -5.705 -8.510 22.260 1.00 71.00 294 GLU A N 1
ATOM 2389 C CA . GLU A 1 294 ? -6.050 -9.210 23.511 1.00 71.00 294 GLU A CA 1
ATOM 2390 C C . GLU A 1 294 ? -4.912 -9.229 24.543 1.00 71.00 294 GLU A C 1
ATOM 2392 O O . GLU A 1 294 ? -5.130 -9.583 25.701 1.00 71.00 294 GLU A O 1
ATOM 2397 N N . HIS A 1 295 ? -3.704 -8.845 24.140 1.00 69.50 295 HIS A N 1
ATOM 2398 C CA . HIS A 1 295 ? -2.511 -8.804 24.974 1.00 69.50 295 HIS A CA 1
ATOM 2399 C C . HIS A 1 295 ? -2.111 -7.369 25.355 1.00 69.50 295 HIS A C 1
ATOM 2401 O O . HIS A 1 295 ? -1.154 -7.179 26.105 1.00 69.50 295 HIS A O 1
ATOM 2407 N N . GLY A 1 296 ? -2.875 -6.364 24.908 1.00 67.75 296 GLY A N 1
ATOM 2408 C CA . GLY A 1 296 ? -2.641 -4.953 25.205 1.00 67.75 296 GLY A CA 1
ATOM 2409 C C . GLY A 1 296 ? -1.667 -4.265 24.246 1.00 67.75 296 GLY A C 1
ATOM 2410 O O . GLY A 1 296 ? -1.270 -3.128 24.505 1.00 67.75 296 GLY A O 1
ATOM 2411 N N . HIS A 1 297 ? -1.282 -4.901 23.136 1.00 70.62 297 HIS A N 1
ATOM 2412 C CA . HIS A 1 297 ? -0.427 -4.270 22.133 1.00 70.62 297 HIS A CA 1
ATOM 2413 C C . HIS A 1 297 ? -1.237 -3.419 21.187 1.00 70.62 297 HIS A C 1
ATOM 2415 O O . HIS A 1 297 ? -2.257 -3.847 20.655 1.00 70.62 297 HIS A O 1
ATOM 2421 N N . ARG A 1 298 ? -0.739 -2.213 20.926 1.00 81.50 298 ARG A N 1
ATOM 2422 C CA . ARG A 1 298 ? -1.340 -1.318 19.946 1.00 81.50 298 ARG A CA 1
ATOM 2423 C C . ARG A 1 298 ? -1.153 -1.882 18.540 1.00 81.50 298 ARG A C 1
ATOM 2425 O O . ARG A 1 298 ? -0.029 -1.973 18.054 1.00 81.50 298 ARG A O 1
ATOM 2432 N N . LEU A 1 299 ? -2.270 -2.180 17.890 1.00 81.25 299 LEU A N 1
ATOM 2433 C CA . LEU A 1 299 ? -2.328 -2.590 16.491 1.00 81.25 299 LEU A CA 1
ATOM 2434 C C . LEU A 1 299 ? -2.322 -1.369 15.569 1.00 81.25 299 LEU A C 1
ATOM 2436 O O . LEU A 1 299 ? -1.590 -1.330 14.584 1.00 81.25 299 LEU A O 1
ATOM 2440 N N . PHE A 1 300 ? -3.147 -0.375 15.899 1.00 89.12 300 PHE A N 1
ATOM 2441 C CA . PHE A 1 300 ? -3.252 0.898 15.191 1.00 89.12 300 PHE A CA 1
ATOM 2442 C C . PHE A 1 300 ? -3.959 1.935 16.065 1.00 89.12 300 PHE A C 1
ATOM 2444 O O . PHE A 1 300 ? -4.548 1.608 17.091 1.00 89.12 300 PHE A O 1
ATOM 2451 N N . ASN A 1 301 ? -3.920 3.197 15.658 1.00 92.12 301 ASN A N 1
ATOM 2452 C CA . ASN A 1 301 ? -4.745 4.258 16.218 1.00 92.12 301 ASN A CA 1
ATOM 2453 C C . ASN A 1 301 ? -5.919 4.529 15.283 1.00 92.12 301 ASN A C 1
ATOM 2455 O O . ASN A 1 301 ? -5.719 4.741 14.085 1.00 92.12 301 ASN A O 1
ATOM 2459 N N . LEU A 1 302 ? -7.125 4.576 15.836 1.00 95.50 302 LEU A N 1
ATOM 2460 C CA . LEU A 1 302 ? -8.306 5.047 15.132 1.00 95.50 302 LEU A CA 1
ATOM 2461 C C . LEU A 1 302 ? -8.546 6.510 15.495 1.00 95.50 302 LEU A C 1
ATOM 2463 O O . LEU A 1 302 ? -8.689 6.837 16.671 1.00 95.50 302 LEU A O 1
ATOM 2467 N N . THR A 1 303 ? -8.625 7.381 14.495 1.00 96.00 303 THR A N 1
ATOM 2468 C CA . THR A 1 303 ? -8.907 8.804 14.688 1.00 96.00 303 THR A CA 1
ATOM 2469 C C . THR A 1 303 ? -10.223 9.174 14.021 1.00 96.00 303 THR A C 1
ATOM 2471 O O . THR A 1 303 ? -10.365 9.025 12.810 1.00 96.00 303 THR A O 1
ATOM 2474 N N . VAL A 1 304 ? -11.165 9.713 14.793 1.00 96.31 304 VAL A N 1
ATOM 2475 C CA . VAL A 1 304 ? -12.417 10.293 14.287 1.00 96.31 304 VAL A CA 1
ATOM 2476 C C . VAL A 1 304 ? -12.265 11.814 14.276 1.00 96.31 304 VAL A C 1
ATOM 2478 O O . VAL A 1 304 ? -11.901 12.401 15.293 1.00 96.31 304 VAL A O 1
ATOM 2481 N N . THR A 1 305 ? -12.485 12.463 13.132 1.00 94.75 305 THR A N 1
ATOM 2482 C CA . THR A 1 305 ? -12.210 13.896 12.920 1.00 94.75 305 THR A CA 1
ATOM 2483 C C . THR A 1 305 ? -13.493 14.652 12.599 1.00 94.75 305 THR A C 1
ATOM 2485 O O . THR A 1 305 ? -14.207 14.261 11.691 1.00 94.75 305 THR A O 1
ATOM 2488 N N . ARG A 1 306 ? -13.768 15.772 13.277 1.00 93.00 306 ARG A N 1
ATOM 2489 C CA . ARG A 1 306 ? -14.958 16.606 13.044 1.00 93.00 306 ARG A CA 1
ATOM 2490 C C . ARG A 1 306 ? -14.939 17.293 11.686 1.00 93.00 306 ARG A C 1
ATOM 2492 O O . ARG A 1 306 ? -15.962 17.323 11.010 1.00 93.00 306 ARG A O 1
ATOM 2499 N N . ARG A 1 307 ? -13.820 17.922 11.312 1.00 89.44 307 ARG A N 1
ATOM 2500 C CA . ARG A 1 307 ? -13.693 18.680 10.058 1.00 89.44 307 ARG A CA 1
ATOM 2501 C C . ARG A 1 307 ? -12.314 18.456 9.416 1.00 89.44 307 ARG A C 1
ATOM 2503 O O . ARG A 1 307 ? -11.311 18.828 10.027 1.00 89.44 307 ARG A O 1
ATOM 2510 N N . PRO A 1 308 ? -12.244 17.885 8.196 1.00 89.00 308 PRO A N 1
ATOM 2511 C CA . PRO A 1 308 ? -13.348 17.223 7.482 1.00 89.00 308 PRO A CA 1
ATOM 2512 C C . PRO A 1 308 ? -13.876 16.008 8.269 1.00 89.00 308 PRO A C 1
ATOM 2514 O O . PRO A 1 308 ? -13.103 15.384 8.995 1.00 89.00 308 PRO A O 1
ATOM 2517 N N . GLN A 1 309 ? -15.172 15.695 8.133 1.00 91.88 309 GLN A N 1
ATOM 2518 C CA . GLN A 1 309 ? -15.807 14.553 8.807 1.00 91.88 309 GLN A CA 1
ATOM 2519 C C . GLN A 1 309 ? -15.266 13.239 8.239 1.00 91.88 309 GLN A C 1
ATOM 2521 O O . GLN A 1 309 ? -15.682 12.797 7.166 1.00 91.88 309 GLN A O 1
ATOM 2526 N N . ARG A 1 310 ? -14.301 12.630 8.928 1.00 92.50 310 ARG A N 1
ATOM 2527 C CA . ARG A 1 310 ? -13.659 11.393 8.473 1.00 92.50 310 ARG A CA 1
ATOM 2528 C C . ARG A 1 310 ? -13.123 10.553 9.614 1.00 92.50 310 ARG A C 1
ATOM 2530 O O . ARG A 1 310 ? -12.729 11.060 10.665 1.00 92.50 310 ARG A O 1
ATOM 2537 N N . VAL A 1 311 ? -13.046 9.263 9.340 1.00 92.56 311 VAL A N 1
ATOM 2538 C CA . VAL A 1 311 ? -12.304 8.292 10.125 1.00 92.56 311 VAL A CA 1
ATOM 2539 C C . VAL A 1 311 ? -10.979 8.023 9.421 1.00 92.56 311 VAL A C 1
ATOM 2541 O O . VAL A 1 311 ? -10.928 7.803 8.209 1.00 92.56 311 VAL A O 1
ATOM 2544 N N . SER A 1 312 ? -9.901 8.049 10.190 1.00 92.06 312 SER A N 1
ATOM 2545 C CA . SER A 1 312 ? -8.538 7.777 9.746 1.00 92.06 312 SER A CA 1
ATOM 2546 C C . SER A 1 312 ? -7.956 6.660 10.605 1.00 92.06 312 SER A C 1
ATOM 2548 O O . SER A 1 312 ? -8.298 6.529 11.781 1.00 92.06 312 SER A O 1
ATOM 2550 N N . ILE A 1 313 ? -7.052 5.871 10.033 1.00 90.62 313 ILE A N 1
ATOM 2551 C CA . ILE A 1 313 ? -6.276 4.886 10.785 1.00 90.62 313 ILE A CA 1
ATOM 2552 C C . ILE A 1 313 ? -4.808 5.247 10.645 1.00 90.62 313 ILE A C 1
ATOM 2554 O O . ILE A 1 313 ? -4.308 5.430 9.541 1.00 90.62 313 ILE A O 1
ATOM 2558 N N . THR A 1 314 ? -4.104 5.358 11.761 1.00 88.12 314 THR A N 1
ATOM 2559 C CA . THR A 1 314 ? -2.674 5.676 11.771 1.00 88.12 314 THR A CA 1
ATOM 2560 C C . THR A 1 314 ? -1.904 4.654 12.584 1.00 88.12 314 THR A C 1
ATOM 2562 O O . THR A 1 314 ? -2.487 3.903 13.364 1.00 88.12 314 THR A O 1
ATOM 2565 N N . ALA A 1 315 ? -0.585 4.633 12.412 1.00 84.38 315 ALA A N 1
ATOM 2566 C CA . ALA A 1 315 ? 0.306 3.759 13.162 1.00 84.38 315 ALA A CA 1
ATOM 2567 C C . ALA A 1 315 ? -0.030 2.258 13.019 1.00 84.38 315 ALA A C 1
ATOM 2569 O O . ALA A 1 315 ? 0.142 1.512 13.980 1.00 84.38 315 ALA A O 1
ATOM 2570 N N . ILE A 1 316 ? -0.519 1.821 11.848 1.00 84.06 316 ILE A N 1
ATOM 2571 C CA . ILE A 1 316 ? -0.684 0.388 11.560 1.00 84.06 316 ILE A CA 1
ATOM 2572 C C . ILE A 1 316 ? 0.717 -0.196 11.421 1.00 84.06 316 ILE A C 1
ATOM 2574 O O . ILE A 1 316 ? 1.449 0.207 10.519 1.00 84.06 316 ILE A O 1
ATOM 2578 N N . ASP A 1 317 ? 1.109 -1.107 12.300 1.00 77.56 317 ASP A N 1
ATOM 2579 C CA . ASP A 1 317 ? 2.425 -1.739 12.200 1.00 77.56 317 ASP A CA 1
ATOM 2580 C C . ASP A 1 317 ? 2.474 -2.669 10.974 1.00 77.56 317 ASP A C 1
ATOM 2582 O O . ASP A 1 317 ? 1.589 -3.504 10.757 1.00 77.56 317 ASP A O 1
ATOM 2586 N N . ILE A 1 318 ? 3.511 -2.490 10.150 1.00 75.44 318 ILE A N 1
ATOM 2587 C CA . ILE A 1 318 ? 3.697 -3.222 8.890 1.00 75.44 318 ILE A CA 1
ATOM 2588 C C . ILE A 1 318 ? 3.783 -4.737 9.094 1.00 75.44 318 ILE A C 1
ATOM 2590 O O . ILE A 1 318 ? 3.434 -5.480 8.184 1.00 75.44 318 ILE A O 1
ATOM 2594 N N . ARG A 1 319 ? 4.187 -5.202 10.285 1.00 71.81 319 ARG A N 1
ATOM 2595 C CA . ARG A 1 319 ? 4.263 -6.629 10.638 1.00 71.81 319 ARG A CA 1
ATOM 2596 C C . ARG A 1 319 ? 2.890 -7.303 10.681 1.00 71.81 319 ARG A C 1
ATOM 2598 O O . ARG A 1 319 ? 2.816 -8.524 10.611 1.00 71.81 319 ARG A O 1
ATOM 2605 N N . TYR A 1 320 ? 1.811 -6.526 10.798 1.00 76.56 320 TYR A N 1
ATOM 2606 C CA . TYR A 1 320 ? 0.438 -7.037 10.739 1.00 76.56 320 TYR A CA 1
ATOM 2607 C C . TYR A 1 320 ? -0.138 -7.066 9.320 1.00 76.56 320 TYR A C 1
ATOM 2609 O O . TYR A 1 320 ? -1.281 -7.487 9.145 1.00 76.56 320 TYR A O 1
ATOM 2617 N N . CYS A 1 321 ? 0.608 -6.584 8.326 1.00 81.44 321 CYS A N 1
ATOM 2618 C CA . CYS A 1 321 ? 0.204 -6.620 6.928 1.00 81.44 321 CYS A CA 1
ATOM 2619 C C . CYS A 1 321 ? 0.872 -7.800 6.226 1.00 81.44 321 CYS A C 1
ATOM 2621 O O . CYS A 1 321 ? 2.025 -8.129 6.505 1.00 81.44 321 CYS A O 1
ATOM 2623 N N . ASP A 1 322 ? 0.172 -8.389 5.263 1.00 82.69 322 ASP A N 1
ATOM 2624 C CA . ASP A 1 322 ? 0.766 -9.429 4.436 1.00 82.69 322 ASP A CA 1
ATOM 2625 C C . ASP A 1 322 ? 1.591 -8.775 3.327 1.00 82.69 322 ASP A C 1
ATOM 2627 O O . ASP A 1 322 ? 1.060 -8.041 2.489 1.00 82.69 322 ASP A O 1
ATOM 2631 N N . LEU A 1 323 ? 2.893 -9.056 3.292 1.00 84.50 323 LEU A N 1
ATOM 2632 C CA . LEU A 1 323 ? 3.743 -8.654 2.177 1.00 84.50 323 LEU A CA 1
ATOM 2633 C C . LEU A 1 323 ? 3.405 -9.511 0.953 1.00 84.50 323 LEU A C 1
ATOM 2635 O O . LEU A 1 323 ? 3.534 -10.732 0.986 1.00 84.50 323 LEU A O 1
ATOM 2639 N N . ILE A 1 324 ? 2.956 -8.874 -0.128 1.00 86.75 324 ILE A N 1
ATOM 2640 C CA . ILE A 1 324 ? 2.635 -9.547 -1.392 1.00 86.75 324 ILE A CA 1
ATOM 2641 C C . ILE A 1 324 ? 3.893 -9.635 -2.250 1.00 86.75 324 ILE A C 1
ATOM 2643 O O . ILE A 1 324 ? 4.266 -10.715 -2.718 1.00 86.75 324 ILE A O 1
ATOM 2647 N N . SER A 1 325 ? 4.546 -8.491 -2.453 1.00 87.25 325 SER A N 1
ATOM 2648 C CA . SER A 1 325 ? 5.765 -8.384 -3.244 1.00 87.25 325 SER A CA 1
ATOM 2649 C C . SER A 1 325 ? 6.582 -7.138 -2.917 1.00 87.25 325 SER A C 1
ATOM 2651 O O . SER A 1 325 ? 6.114 -6.205 -2.255 1.00 87.25 325 SER A O 1
ATOM 2653 N N . SER A 1 326 ? 7.838 -7.129 -3.358 1.00 88.19 326 SER A N 1
ATOM 2654 C CA . SER A 1 326 ? 8.713 -5.959 -3.301 1.00 88.19 326 SER A CA 1
ATOM 2655 C C . SER A 1 326 ? 9.484 -5.791 -4.607 1.00 88.19 326 SER A C 1
ATOM 2657 O O . SER A 1 326 ? 9.968 -6.772 -5.167 1.00 88.19 326 SER A O 1
ATOM 2659 N N . ILE A 1 327 ? 9.580 -4.551 -5.085 1.00 87.75 327 ILE A N 1
ATOM 2660 C CA . ILE A 1 327 ? 10.269 -4.156 -6.319 1.00 87.75 327 ILE A CA 1
ATOM 2661 C C . ILE A 1 327 ? 11.344 -3.133 -5.966 1.00 87.75 327 ILE A C 1
ATOM 2663 O O . ILE A 1 327 ? 11.020 -2.100 -5.386 1.00 87.75 327 ILE A O 1
ATOM 2667 N N . TRP A 1 328 ? 12.591 -3.388 -6.353 1.00 86.81 328 TRP A N 1
ATOM 2668 C CA . TRP A 1 328 ? 13.703 -2.449 -6.217 1.00 86.81 328 TRP A CA 1
ATOM 2669 C C . TRP A 1 328 ? 14.034 -1.848 -7.573 1.00 86.81 328 TRP A C 1
ATOM 2671 O O . TRP A 1 328 ? 14.293 -2.575 -8.531 1.00 86.81 328 TRP A O 1
ATOM 2681 N N . THR A 1 329 ? 14.041 -0.524 -7.649 1.00 82.88 329 THR A N 1
ATOM 2682 C CA . THR A 1 329 ? 14.471 0.236 -8.822 1.00 82.88 329 THR A CA 1
ATOM 2683 C C . THR A 1 329 ? 15.670 1.095 -8.458 1.00 82.88 329 THR A C 1
ATOM 2685 O O . THR A 1 329 ? 15.739 1.616 -7.348 1.00 82.88 329 THR A O 1
ATOM 2688 N N . GLU A 1 330 ? 16.605 1.279 -9.387 1.00 78.00 330 GLU A N 1
ATOM 2689 C CA . GLU A 1 330 ? 17.725 2.202 -9.174 1.00 78.00 330 GLU A CA 1
ATOM 2690 C C . GLU A 1 330 ? 17.202 3.620 -8.888 1.00 78.00 330 GLU A C 1
ATOM 2692 O O . GLU A 1 330 ? 16.171 4.014 -9.452 1.00 78.00 330 GLU A O 1
ATOM 2697 N N . PRO A 1 331 ? 17.871 4.382 -8.008 1.00 73.75 331 PRO A N 1
ATOM 2698 C CA . PRO A 1 331 ? 17.459 5.723 -7.660 1.00 73.75 331 PRO A CA 1
ATOM 2699 C C . PRO A 1 331 ? 17.609 6.622 -8.884 1.00 73.75 331 PRO A C 1
ATOM 2701 O O . PRO A 1 331 ? 18.512 6.462 -9.707 1.00 73.75 331 PRO A O 1
ATOM 2704 N N . ILE A 1 332 ? 16.719 7.600 -8.996 1.00 67.00 332 ILE A N 1
ATOM 2705 C CA . ILE A 1 332 ? 16.921 8.705 -9.929 1.00 67.00 332 ILE A CA 1
ATOM 2706 C C . ILE A 1 332 ? 18.066 9.551 -9.368 1.00 67.00 332 ILE A C 1
ATOM 2708 O O . ILE A 1 332 ? 17.951 10.042 -8.244 1.00 67.00 332 ILE A O 1
ATOM 2712 N N . ASP A 1 333 ? 19.144 9.694 -10.144 1.00 61.62 333 ASP A N 1
ATOM 2713 C CA . ASP A 1 333 ? 20.289 10.551 -9.816 1.00 61.62 333 ASP A CA 1
ATOM 2714 C C . ASP A 1 333 ? 19.814 11.961 -9.423 1.00 61.62 333 ASP A C 1
ATOM 2716 O O . ASP A 1 333 ? 18.885 12.513 -10.013 1.00 61.62 333 ASP A O 1
ATOM 2720 N N . GLU A 1 334 ? 20.447 12.547 -8.413 1.00 54.50 334 GLU A N 1
ATOM 2721 C CA . GLU A 1 334 ? 20.110 13.853 -7.854 1.00 54.50 334 GLU A CA 1
ATOM 2722 C C . GLU A 1 334 ? 20.283 14.976 -8.887 1.00 54.50 334 GLU A C 1
ATOM 2724 O O . GLU A 1 334 ? 19.482 15.908 -8.922 1.00 54.50 334 GLU A O 1
ATOM 2729 N N . ALA A 1 335 ? 21.239 14.838 -9.814 1.00 56.47 335 ALA A N 1
ATOM 2730 C CA . ALA A 1 335 ? 21.387 15.748 -10.952 1.00 56.47 335 ALA A CA 1
ATOM 2731 C C . ALA A 1 335 ? 20.199 15.671 -11.930 1.00 56.47 335 ALA A C 1
ATOM 2733 O O . ALA A 1 335 ? 19.761 16.686 -12.475 1.00 56.47 335 ALA A O 1
ATOM 2734 N N . GLU A 1 336 ? 19.652 14.471 -12.128 1.00 56.66 336 GLU A N 1
ATOM 2735 C CA . GLU A 1 336 ? 18.475 14.228 -12.963 1.00 56.66 336 GLU A CA 1
ATOM 2736 C C . GLU A 1 336 ? 17.189 14.683 -12.258 1.00 56.66 336 GLU A C 1
ATOM 2738 O O . GLU A 1 336 ? 16.292 15.238 -12.890 1.00 56.66 336 GLU A O 1
ATOM 2743 N N . ARG A 1 337 ? 17.116 14.521 -10.932 1.00 54.53 337 ARG A N 1
ATOM 2744 C CA . ARG A 1 337 ? 16.041 15.055 -10.087 1.00 54.53 337 ARG A CA 1
ATOM 2745 C C . ARG A 1 337 ? 16.017 16.589 -10.135 1.00 54.53 337 ARG A C 1
ATOM 2747 O O . ARG A 1 337 ? 14.975 17.160 -10.441 1.00 54.53 337 ARG A O 1
ATOM 2754 N N . ALA A 1 338 ? 17.166 17.236 -9.933 1.00 53.09 338 ALA A N 1
ATOM 2755 C CA . ALA A 1 338 ? 17.305 18.693 -9.938 1.00 53.09 338 ALA A CA 1
ATOM 2756 C C . ALA A 1 338 ? 17.002 19.317 -11.311 1.00 53.09 338 ALA A C 1
ATOM 2758 O O . ALA A 1 338 ? 16.238 20.277 -11.390 1.00 53.09 338 ALA A O 1
ATOM 2759 N N . ARG A 1 339 ? 17.509 18.734 -12.412 1.00 54.47 339 ARG A N 1
ATOM 2760 C CA . ARG A 1 339 ? 17.164 19.189 -13.776 1.00 54.47 339 ARG A CA 1
ATOM 2761 C C . ARG A 1 339 ? 15.657 19.209 -14.023 1.00 54.47 339 ARG A C 1
ATOM 2763 O O . ARG A 1 339 ? 15.154 20.110 -14.684 1.00 54.47 339 ARG A O 1
ATOM 2770 N N . ARG A 1 340 ? 14.934 18.218 -13.503 1.00 52.22 340 ARG A N 1
ATOM 2771 C CA . ARG A 1 340 ? 13.484 18.087 -13.699 1.00 52.22 340 ARG A CA 1
ATOM 2772 C C . ARG A 1 340 ? 12.683 19.047 -12.825 1.00 52.22 340 ARG A C 1
ATOM 2774 O O . ARG A 1 340 ? 11.665 19.561 -13.280 1.00 52.22 340 ARG A O 1
ATOM 2781 N N . GLU A 1 341 ? 13.137 19.312 -11.602 1.00 49.38 341 GLU A N 1
ATOM 2782 C CA . GLU A 1 341 ? 12.537 20.329 -10.728 1.00 49.38 341 GLU A CA 1
ATOM 2783 C C . GLU A 1 341 ? 12.679 21.746 -11.317 1.00 49.38 341 GLU A C 1
ATOM 2785 O O . GLU A 1 341 ? 11.742 22.540 -11.228 1.00 49.38 341 GLU A O 1
ATOM 2790 N N . ASP A 1 342 ? 13.785 22.042 -12.007 1.00 45.94 342 ASP A N 1
ATOM 2791 C CA . ASP A 1 342 ? 13.983 23.317 -12.713 1.00 45.94 342 ASP A CA 1
ATOM 2792 C C . ASP A 1 342 ? 13.057 23.479 -13.934 1.00 45.94 342 ASP A C 1
ATOM 2794 O O . ASP A 1 342 ? 12.467 24.548 -14.114 1.00 45.94 342 ASP A O 1
ATOM 2798 N N . VAL A 1 343 ? 12.849 22.423 -14.733 1.00 44.97 343 VAL A N 1
ATOM 2799 C CA . VAL A 1 343 ? 11.869 22.429 -15.845 1.00 44.97 343 VAL A CA 1
ATOM 2800 C C . VAL A 1 343 ? 10.452 22.673 -15.319 1.00 44.97 343 VAL A C 1
ATOM 2802 O O . VAL A 1 343 ? 9.710 23.484 -15.868 1.00 44.97 343 VAL A O 1
ATOM 2805 N N . MET A 1 344 ? 10.093 22.057 -14.192 1.00 41.25 344 MET A N 1
ATOM 2806 C CA . MET A 1 344 ? 8.803 22.270 -13.531 1.00 41.25 344 MET A CA 1
ATOM 2807 C C . MET A 1 344 ? 8.628 23.713 -13.049 1.00 41.25 344 MET A C 1
ATOM 2809 O O . MET A 1 344 ? 7.599 24.339 -13.294 1.00 41.25 344 MET A O 1
ATOM 2813 N N . ASN A 1 345 ? 9.637 24.294 -12.409 1.00 47.47 345 ASN A N 1
ATOM 2814 C CA . ASN A 1 345 ? 9.554 25.686 -11.970 1.00 47.47 345 ASN A CA 1
ATOM 2815 C C . ASN A 1 345 ? 9.529 26.680 -13.154 1.00 47.47 345 ASN A C 1
ATOM 2817 O O . ASN A 1 345 ? 9.011 27.789 -13.003 1.00 47.47 345 ASN A O 1
ATOM 2821 N N . GLY A 1 346 ? 10.019 26.277 -14.334 1.00 42.62 346 GLY A N 1
ATOM 2822 C CA . GLY A 1 346 ? 9.955 27.042 -15.583 1.00 42.62 346 GLY A CA 1
ATOM 2823 C C . GLY A 1 346 ? 8.630 26.927 -16.355 1.00 42.62 346 GLY A C 1
ATOM 2824 O O . GLY A 1 346 ? 8.120 27.939 -16.836 1.00 42.62 346 GLY A O 1
ATOM 2825 N N . GLU A 1 347 ? 8.026 25.737 -16.456 1.00 41.78 347 GLU A N 1
ATOM 2826 C CA . GLU A 1 347 ? 6.812 25.488 -17.262 1.00 41.78 347 GLU A CA 1
ATOM 2827 C C . GLU A 1 347 ? 5.495 25.897 -16.573 1.00 41.78 347 GLU A C 1
ATOM 2829 O O . GLU A 1 347 ? 4.504 26.203 -17.244 1.00 41.78 347 GLU A O 1
ATOM 2834 N N . TYR A 1 348 ? 5.470 25.996 -15.238 1.00 41.84 348 TYR A N 1
ATOM 2835 C CA . TYR A 1 348 ? 4.312 26.528 -14.498 1.00 41.84 348 TYR A CA 1
ATOM 2836 C C . TYR A 1 348 ? 4.222 28.066 -14.505 1.00 41.84 348 TYR A C 1
ATOM 2838 O O . TYR A 1 348 ? 3.303 28.650 -13.921 1.00 41.84 348 TYR A O 1
ATOM 2846 N N . SER A 1 349 ? 5.109 28.741 -15.241 1.00 42.09 349 SER A N 1
ATOM 2847 C CA . SER A 1 349 ? 4.967 30.146 -15.612 1.00 42.09 349 SER A CA 1
ATOM 2848 C C . SER A 1 349 ? 3.826 30.318 -16.630 1.00 42.09 349 SER A C 1
ATOM 2850 O O . SER A 1 349 ? 4.015 30.287 -17.841 1.00 42.09 349 SER A O 1
ATOM 2852 N N . THR A 1 350 ? 2.621 30.565 -16.108 1.00 39.78 350 THR A N 1
ATOM 2853 C CA . THR A 1 350 ? 1.430 31.183 -16.744 1.00 39.78 350 THR A CA 1
ATOM 2854 C C . THR A 1 350 ? 0.784 30.552 -17.994 1.00 39.78 350 THR A C 1
ATOM 2856 O O . THR A 1 350 ? -0.414 30.756 -18.181 1.00 39.78 350 THR A O 1
ATOM 2859 N N . ALA A 1 351 ? 1.465 29.748 -18.815 1.00 37.47 351 ALA A N 1
ATOM 2860 C CA . ALA A 1 351 ? 0.903 29.250 -20.081 1.00 37.47 351 ALA A CA 1
ATOM 2861 C C . ALA A 1 351 ? 0.071 27.952 -19.955 1.00 37.47 351 ALA A C 1
ATOM 2863 O O . ALA A 1 351 ? -0.899 27.765 -20.693 1.00 37.47 351 ALA A O 1
ATOM 2864 N N . ALA A 1 352 ? 0.398 27.062 -19.009 1.00 38.00 352 ALA A N 1
ATOM 2865 C CA . ALA A 1 352 ? -0.255 25.750 -18.874 1.00 38.00 352 ALA A CA 1
ATOM 2866 C C . ALA A 1 352 ? -1.661 25.804 -18.239 1.00 38.00 352 ALA A C 1
ATOM 2868 O O . ALA A 1 352 ? -2.511 24.966 -18.542 1.00 38.00 352 ALA A O 1
ATOM 2869 N N . LEU A 1 353 ? -1.959 26.823 -17.421 1.00 39.53 353 LEU A N 1
ATOM 2870 C CA . LEU A 1 353 ? -3.294 27.009 -16.830 1.00 39.53 353 LEU A CA 1
ATOM 2871 C C . LEU A 1 353 ? -4.356 27.450 -17.853 1.00 39.53 353 LEU A C 1
ATOM 2873 O O . LEU A 1 353 ? -5.545 27.340 -17.573 1.00 39.53 353 LEU A O 1
ATOM 2877 N N . ALA A 1 354 ? -3.949 27.893 -19.047 1.00 36.91 354 ALA A N 1
ATOM 2878 C CA . ALA A 1 354 ? -4.858 28.309 -20.115 1.00 36.91 354 ALA A CA 1
ATOM 2879 C C . ALA A 1 354 ? -5.281 27.165 -21.064 1.00 36.91 354 ALA A C 1
ATOM 2881 O O . ALA A 1 354 ? -6.131 27.383 -21.922 1.00 36.91 354 ALA A O 1
ATOM 2882 N N . ARG A 1 355 ? -4.700 25.958 -20.945 1.00 34.88 355 ARG A N 1
ATOM 2883 C CA . ARG A 1 355 ? -4.946 24.824 -21.867 1.00 34.88 355 ARG A CA 1
ATOM 2884 C C . ARG A 1 355 ? -5.710 23.644 -21.256 1.00 34.88 355 ARG A C 1
ATOM 2886 O O . ARG A 1 355 ? -5.939 22.655 -21.944 1.00 34.88 355 ARG A O 1
ATOM 2893 N N . LEU A 1 356 ? -6.150 23.744 -20.003 1.00 34.97 356 LEU A N 1
ATOM 2894 C CA . LEU A 1 356 ? -7.057 22.771 -19.382 1.00 34.97 356 LEU A CA 1
ATOM 2895 C C . LEU A 1 356 ? -8.522 23.086 -19.729 1.00 34.97 356 LEU A C 1
ATOM 2897 O O . LEU A 1 356 ? -9.350 23.273 -18.844 1.00 34.97 356 LEU A O 1
ATOM 2901 N N . ASP A 1 357 ? -8.829 23.126 -21.024 1.00 34.00 357 ASP A N 1
ATOM 2902 C CA . ASP A 1 357 ? -10.183 22.889 -21.526 1.00 34.00 357 ASP A CA 1
ATOM 2903 C C . ASP A 1 357 ? -10.195 21.433 -22.016 1.00 34.00 357 ASP A C 1
ATOM 2905 O O . ASP A 1 357 ? -9.783 21.105 -23.130 1.00 34.00 357 ASP A O 1
ATOM 2909 N N . LEU A 1 358 ? -10.481 20.518 -21.084 1.00 35.28 358 LEU A N 1
ATOM 2910 C CA . LEU A 1 358 ? -10.448 19.076 -21.317 1.00 35.28 358 LEU A CA 1
ATOM 2911 C C . LEU A 1 358 ? -11.672 18.675 -22.147 1.00 35.28 358 LEU A C 1
ATOM 2913 O O . LEU A 1 358 ? -12.782 18.586 -21.624 1.00 35.28 358 LEU A O 1
ATOM 2917 N N . GLY A 1 359 ? -11.430 18.425 -23.434 1.00 29.69 359 GLY A N 1
ATOM 2918 C CA . GLY A 1 359 ? -12.390 17.855 -24.371 1.00 29.69 359 GLY A CA 1
ATOM 2919 C C . GLY A 1 359 ? -12.884 16.460 -23.975 1.00 29.69 359 GLY A C 1
ATOM 2920 O O . GLY A 1 359 ? -12.246 15.721 -23.221 1.00 29.69 359 GLY A O 1
ATOM 2921 N N . GLU A 1 360 ? -14.066 16.146 -24.496 1.00 35.97 360 GLU A N 1
ATOM 2922 C CA . GLU A 1 360 ? -14.827 14.918 -24.290 1.00 35.97 360 GLU A CA 1
ATOM 2923 C C . GLU A 1 360 ? -14.063 13.668 -24.785 1.00 35.97 360 GLU A C 1
ATOM 2925 O O . GLU A 1 360 ? -13.396 13.690 -25.814 1.00 35.97 360 GLU A O 1
ATOM 2930 N N . ASP A 1 361 ? -14.223 12.568 -24.044 1.00 42.75 361 ASP A N 1
ATOM 2931 C CA . ASP A 1 361 ? -13.940 11.174 -24.426 1.00 42.75 361 ASP A CA 1
ATOM 2932 C C . ASP A 1 361 ? -12.487 10.645 -24.392 1.00 42.75 361 ASP A C 1
ATOM 2934 O O . ASP A 1 361 ? -11.740 10.649 -25.364 1.00 42.75 361 ASP A O 1
ATOM 2938 N N . GLY A 1 362 ? -12.139 10.012 -23.260 1.00 31.27 362 GLY A N 1
ATOM 2939 C CA . GLY A 1 362 ? -10.966 9.126 -23.146 1.00 31.27 362 GLY A CA 1
ATOM 2940 C C . GLY A 1 362 ? -11.063 8.007 -22.098 1.00 31.27 362 GLY A C 1
ATOM 2941 O O . GLY A 1 362 ? -10.154 7.194 -21.977 1.00 31.27 362 GLY A O 1
ATOM 2942 N N . PHE A 1 363 ? -12.160 7.923 -21.340 1.00 34.12 363 PHE A N 1
ATOM 2943 C CA . PHE A 1 363 ? -12.384 6.850 -20.370 1.00 34.12 363 PHE A CA 1
ATOM 2944 C C . PHE A 1 363 ? -13.861 6.468 -20.369 1.00 34.12 363 PHE A C 1
ATOM 2946 O O . PHE A 1 363 ? -14.715 7.314 -20.101 1.00 34.12 363 PHE A O 1
ATOM 2953 N N . THR A 1 364 ? -14.177 5.191 -20.591 1.00 32.66 364 THR A N 1
ATOM 2954 C CA . THR A 1 364 ? -15.493 4.627 -20.258 1.00 32.66 364 THR A CA 1
ATOM 2955 C C . THR A 1 364 ? -15.656 4.627 -18.740 1.00 32.66 364 THR A C 1
ATOM 2957 O O . THR A 1 364 ? -15.368 3.652 -18.051 1.00 32.66 364 THR A O 1
ATOM 2960 N N . ARG A 1 365 ? -16.062 5.783 -18.214 1.00 36.50 365 ARG A N 1
ATOM 2961 C CA . ARG A 1 365 ? -16.479 5.996 -16.830 1.00 36.50 365 ARG A CA 1
ATOM 2962 C C . ARG A 1 365 ? -17.906 5.482 -16.675 1.00 36.50 365 ARG A C 1
ATOM 2964 O O . ARG A 1 365 ? -18.732 5.661 -17.569 1.00 36.50 365 ARG A O 1
ATOM 2971 N N . TYR A 1 366 ? -18.200 4.863 -15.535 1.00 35.41 366 TYR A N 1
ATOM 2972 C CA . TYR A 1 366 ? -19.552 4.442 -15.178 1.00 35.41 366 TYR A CA 1
ATOM 2973 C C . TYR A 1 366 ? -20.496 5.655 -15.250 1.00 35.41 366 TYR A C 1
ATOM 2975 O O . TYR A 1 366 ? -20.412 6.565 -14.424 1.00 35.41 366 TYR A O 1
ATOM 2983 N N . LYS A 1 367 ? -21.390 5.697 -16.244 1.00 29.75 367 LYS A N 1
ATOM 2984 C CA . LYS A 1 367 ? -22.537 6.606 -16.196 1.00 29.75 367 LYS A CA 1
ATOM 2985 C C . LYS A 1 367 ? -23.496 6.039 -15.155 1.00 29.75 367 LYS A C 1
ATOM 2987 O O . LYS A 1 367 ? -23.916 4.888 -15.249 1.00 29.75 367 LYS A O 1
ATOM 2992 N N . LYS A 1 368 ? -23.799 6.844 -14.136 1.00 25.92 368 LYS A N 1
ATOM 2993 C CA . LYS A 1 368 ? -24.846 6.556 -13.151 1.00 25.92 368 LYS A CA 1
ATOM 2994 C C . LYS A 1 368 ? -26.125 6.177 -13.921 1.00 25.92 368 LYS A C 1
ATOM 2996 O O . LYS A 1 368 ? -26.477 6.931 -14.831 1.00 25.92 368 LYS A O 1
ATOM 3001 N N . PRO A 1 369 ? -26.813 5.065 -13.612 1.00 27.56 369 PRO A N 1
ATOM 3002 C CA . PRO A 1 369 ? -28.119 4.816 -14.203 1.00 27.56 369 PRO A CA 1
ATOM 3003 C C . PRO A 1 369 ? -29.044 5.931 -13.715 1.00 27.56 369 PRO A C 1
ATOM 3005 O O . PRO A 1 369 ? -29.245 6.090 -12.509 1.00 27.56 369 PRO A O 1
ATOM 3008 N N . THR A 1 370 ? -29.532 6.765 -14.628 1.00 38.44 370 THR A N 1
ATOM 3009 C CA . THR A 1 370 ? -30.652 7.661 -14.337 1.00 38.44 370 THR A CA 1
ATOM 3010 C C . THR A 1 370 ? -31.889 6.802 -14.109 1.00 38.44 370 THR A C 1
ATOM 3012 O O . THR A 1 370 ? -32.161 5.909 -14.913 1.00 38.44 370 THR A O 1
ATOM 3015 N N . ALA A 1 371 ? -32.554 7.045 -12.978 1.00 33.94 371 ALA A N 1
ATOM 3016 C CA . ALA A 1 371 ? -33.820 6.424 -12.607 1.00 33.94 371 ALA A CA 1
ATOM 3017 C C . ALA A 1 371 ? -34.941 6.771 -13.592 1.00 33.94 371 ALA A C 1
ATOM 3019 O O . ALA A 1 371 ? -34.875 7.879 -14.178 1.00 33.94 371 ALA A O 1
#